Protein AF-0000000084558717 (afdb_homodimer)

Structure (mmCIF, N/CA/C/O backbone):
data_AF-0000000084558717-model_v1
#
loop_
_entity.id
_entity.type
_entity.pdbx_description
1 polymer 'Uncharacterized protein'
#
loop_
_atom_site.group_PDB
_atom_site.id
_atom_site.type_symbol
_atom_site.label_atom_id
_atom_site.label_alt_id
_atom_site.label_comp_id
_atom_site.label_asym_id
_atom_site.label_entity_id
_atom_site.label_seq_id
_atom_site.pdbx_PDB_ins_code
_atom_site.Cartn_x
_atom_site.Cartn_y
_atom_site.Cartn_z
_atom_site.occupancy
_atom_site.B_iso_or_equiv
_atom_site.auth_seq_id
_atom_site.auth_comp_id
_atom_site.auth_asym_id
_atom_site.auth_atom_id
_atom_site.pdbx_PDB_model_num
ATOM 1 N N . MET A 1 1 ? 24.734 11.281 -10.836 1 41.06 1 MET A N 1
ATOM 2 C CA . MET A 1 1 ? 24.172 10.461 -9.758 1 41.06 1 MET A CA 1
ATOM 3 C C . MET A 1 1 ? 23.266 9.367 -10.32 1 41.06 1 MET A C 1
ATOM 5 O O . MET A 1 1 ? 22.359 9.648 -11.109 1 41.06 1 MET A O 1
ATOM 9 N N . SER A 1 2 ? 23.469 8.188 -10.125 1 47.12 2 SER A N 1
ATOM 10 C CA . SER A 1 2 ? 22.797 7.102 -10.812 1 47.12 2 SER A CA 1
ATOM 11 C C . SER A 1 2 ? 21.344 6.98 -10.367 1 47.12 2 SER A C 1
ATOM 13 O O . SER A 1 2 ? 20.969 7.453 -9.289 1 47.12 2 SER A O 1
ATOM 15 N N . ILE A 1 3 ? 20.531 6.535 -11.227 1 54.22 3 ILE A N 1
ATOM 16 C CA . ILE A 1 3 ? 19.109 6.285 -10.945 1 54.22 3 ILE A CA 1
ATOM 17 C C . ILE A 1 3 ? 18.984 5.574 -9.602 1 54.22 3 ILE A C 1
ATOM 19 O O . ILE A 1 3 ? 18.078 5.887 -8.812 1 54.22 3 ILE A O 1
ATOM 23 N N . ASP A 1 4 ? 19.828 4.691 -9.398 1 54.66 4 ASP A N 1
ATOM 24 C CA . ASP A 1 4 ? 19.875 3.963 -8.133 1 54.66 4 ASP A CA 1
ATOM 25 C C . ASP A 1 4 ? 20.172 4.906 -6.965 1 54.66 4 ASP A C 1
ATOM 27 O O . ASP A 1 4 ? 19.594 4.762 -5.883 1 54.66 4 ASP A O 1
ATOM 31 N N . ASP A 1 5 ? 20.938 5.848 -7.32 1 58.19 5 ASP A N 1
ATOM 32 C CA . ASP A 1 5 ? 21.297 6.82 -6.293 1 58.19 5 ASP A CA 1
ATOM 33 C C . ASP A 1 5 ? 20.109 7.695 -5.918 1 58.19 5 ASP A C 1
ATOM 35 O O . ASP A 1 5 ? 19.906 8.023 -4.746 1 58.19 5 ASP A O 1
ATOM 39 N N . THR A 1 6 ? 19.406 7.941 -6.961 1 60.5 6 THR A N 1
ATOM 40 C CA . THR A 1 6 ? 18.25 8.812 -6.762 1 60.5 6 THR A CA 1
ATOM 41 C C . THR A 1 6 ? 17.172 8.094 -5.961 1 60.5 6 THR A C 1
ATOM 43 O O . THR A 1 6 ? 16.578 8.672 -5.055 1 60.5 6 THR A O 1
ATOM 46 N N . ILE A 1 7 ? 17.062 6.84 -6.211 1 60.56 7 ILE A N 1
ATOM 47 C CA . ILE A 1 7 ? 16.078 6.035 -5.492 1 60.56 7 ILE A CA 1
ATOM 48 C C . ILE A 1 7 ? 16.531 5.848 -4.043 1 60.56 7 ILE A C 1
ATOM 50 O O . ILE A 1 7 ? 15.727 5.992 -3.115 1 60.56 7 ILE A O 1
ATOM 54 N N . GLU A 1 8 ? 17.719 5.562 -3.963 1 62.72 8 GLU A N 1
ATOM 55 C CA . GLU A 1 8 ? 18.266 5.379 -2.621 1 62.72 8 GLU A CA 1
ATOM 56 C C . GLU A 1 8 ? 18.156 6.656 -1.8 1 62.72 8 GLU A C 1
ATOM 58 O O . GLU A 1 8 ? 17.828 6.613 -0.613 1 62.72 8 GLU A O 1
ATOM 63 N N . SER A 1 9 ? 18.484 7.719 -2.508 1 69.38 9 SER A N 1
ATOM 64 C CA . SER A 1 9 ? 18.391 9.008 -1.837 1 69.38 9 SER A CA 1
ATOM 65 C C . SER A 1 9 ? 16.953 9.312 -1.419 1 69.38 9 SER A C 1
ATOM 67 O O . SER A 1 9 ? 16.703 9.82 -0.319 1 69.38 9 SER A O 1
ATOM 69 N N . GLN A 1 10 ? 16.109 8.977 -2.246 1 70.94 10 GLN A N 1
ATOM 70 C CA . GLN A 1 10 ? 14.695 9.211 -1.955 1 70.94 10 GLN A CA 1
ATOM 71 C C . GLN A 1 10 ? 14.211 8.328 -0.807 1 70.94 10 GLN A C 1
ATOM 73 O O . GLN A 1 10 ? 13.445 8.781 0.048 1 70.94 10 GLN A O 1
ATOM 78 N N . MET A 1 11 ? 14.742 7.16 -0.824 1 70.12 11 MET A N 1
ATOM 79 C CA . MET A 1 11 ? 14.375 6.238 0.246 1 70.12 11 MET A CA 1
ATOM 80 C C . MET A 1 11 ? 14.906 6.723 1.589 1 70.12 11 MET A C 1
ATOM 82 O O . MET A 1 11 ? 14.219 6.637 2.605 1 70.12 11 MET A O 1
ATOM 86 N N . LYS A 1 12 ? 16.062 7.168 1.575 1 74.38 12 LYS A N 1
ATOM 87 C CA . LYS A 1 12 ? 16.672 7.68 2.803 1 74.38 12 LYS A CA 1
ATOM 88 C C . LYS A 1 12 ? 15.922 8.914 3.303 1 74.38 12 LYS A C 1
ATOM 90 O O . LYS A 1 12 ? 15.695 9.07 4.504 1 74.38 12 LYS A O 1
ATOM 95 N N . LYS A 1 13 ? 15.602 9.703 2.334 1 78.62 13 LYS A N 1
ATOM 96 C CA . LYS A 1 13 ? 14.844 10.898 2.689 1 78.62 13 LYS A CA 1
ATOM 97 C C . LYS A 1 13 ? 13.492 10.531 3.297 1 78.62 13 LYS A C 1
ATOM 99 O O . LYS A 1 13 ? 13.094 11.078 4.328 1 78.62 13 LYS A O 1
ATOM 104 N N . ASN A 1 14 ? 12.906 9.602 2.699 1 78.44 14 ASN A N 1
ATOM 105 C CA . ASN A 1 14 ? 11.602 9.18 3.188 1 78.44 14 ASN A CA 1
ATOM 106 C C . ASN A 1 14 ? 11.703 8.555 4.578 1 78.44 14 ASN A C 1
ATOM 108 O O . ASN A 1 14 ? 10.859 8.82 5.441 1 78.44 14 ASN A O 1
ATOM 112 N N . GLN A 1 15 ? 12.68 7.801 4.688 1 77.69 15 GLN A N 1
ATOM 113 C CA . GLN A 1 15 ? 12.883 7.18 5.992 1 77.69 15 GLN A CA 1
ATOM 114 C C . GLN A 1 15 ? 13.086 8.234 7.078 1 77.69 15 GLN A C 1
ATOM 116 O O . GLN A 1 15 ? 12.555 8.109 8.18 1 77.69 15 GLN A O 1
ATOM 121 N N . SER A 1 1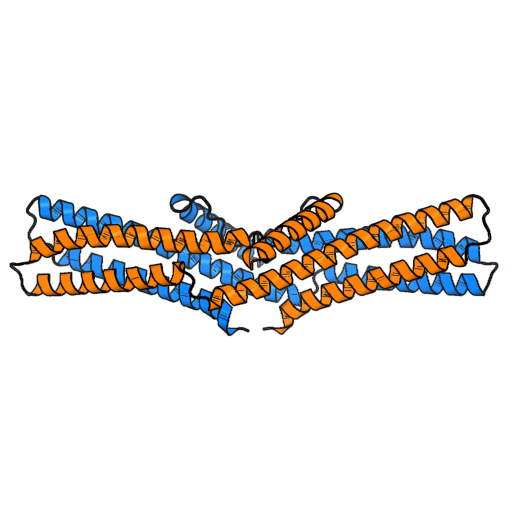6 ? 13.797 9.164 6.715 1 87 16 SER A N 1
ATOM 122 C CA . SER A 1 16 ? 14.047 10.242 7.66 1 87 16 SER A CA 1
ATOM 123 C C . SER A 1 16 ? 12.758 10.984 8 1 87 16 SER A C 1
ATOM 125 O O . SER A 1 16 ? 12.523 11.352 9.156 1 87 16 SER A O 1
ATOM 127 N N . LEU A 1 17 ? 11.977 11.156 7.004 1 90.31 17 LEU A N 1
ATOM 128 C CA . LEU A 1 17 ? 10.703 11.836 7.227 1 90.31 17 LEU A CA 1
ATOM 129 C C . LEU A 1 17 ? 9.773 10.992 8.094 1 90.31 17 LEU A C 1
ATOM 131 O O . LEU A 1 17 ? 9.117 11.516 8.992 1 90.31 17 LEU A O 1
ATOM 135 N N . VAL A 1 18 ? 9.797 9.742 7.82 1 86.69 18 VAL A N 1
ATOM 136 C CA . VAL A 1 18 ? 8.945 8.828 8.578 1 86.69 18 VAL A CA 1
ATOM 137 C C . VAL A 1 18 ? 9.375 8.82 10.047 1 86.69 18 VAL A C 1
ATOM 139 O O . VAL A 1 18 ? 8.523 8.859 10.945 1 86.69 18 VAL A O 1
ATOM 142 N N . GLU A 1 19 ? 10.602 8.82 10.258 1 88.19 19 GLU A N 1
ATOM 143 C CA . GLU A 1 19 ? 11.117 8.859 11.617 1 88.19 19 GLU A CA 1
ATOM 144 C C . GLU A 1 19 ? 10.734 10.148 12.328 1 88.19 19 GLU A C 1
ATOM 146 O O . GLU A 1 19 ? 10.328 10.133 13.492 1 88.19 19 GLU A O 1
ATOM 151 N N . ARG A 1 20 ? 10.828 11.141 11.641 1 90.5 20 ARG A N 1
ATOM 152 C CA . ARG A 1 20 ? 10.477 12.453 12.18 1 90.5 20 ARG A CA 1
ATOM 153 C C . ARG A 1 20 ? 9.008 12.508 12.562 1 90.5 20 ARG A C 1
ATOM 155 O O . ARG A 1 20 ? 8.664 12.969 13.656 1 90.5 20 ARG A O 1
ATOM 162 N N . ILE A 1 21 ? 8.18 12 11.711 1 92.69 21 ILE A N 1
ATOM 163 C CA . ILE A 1 21 ? 6.742 11.984 11.977 1 92.69 21 ILE A CA 1
ATOM 164 C C . ILE A 1 21 ? 6.441 11.062 13.156 1 92.69 21 ILE A C 1
ATOM 166 O O . ILE A 1 21 ? 5.566 11.344 13.969 1 92.69 21 ILE A O 1
ATOM 170 N N . GLY A 1 22 ? 7.234 10.039 13.227 1 89.5 22 GLY A N 1
ATOM 171 C CA . GLY A 1 22 ? 7.07 9.047 14.281 1 89.5 22 GLY A CA 1
ATOM 172 C C . GLY A 1 22 ? 7.242 9.625 15.672 1 89.5 22 GLY A C 1
ATOM 173 O O . GLY A 1 22 ? 6.727 9.07 16.641 1 89.5 22 GLY A O 1
ATOM 174 N N . HIS A 1 23 ? 7.914 10.719 15.781 1 89.62 23 HIS A N 1
ATOM 175 C CA . HIS A 1 23 ? 8.062 11.398 17.062 1 89.62 23 HIS A CA 1
ATOM 176 C C . HIS A 1 23 ? 6.734 11.953 17.547 1 89.62 23 HIS A C 1
ATOM 178 O O . HIS A 1 23 ? 6.488 12.031 18.766 1 89.62 23 HIS A O 1
ATOM 184 N N . TYR A 1 24 ? 5.855 12.32 16.641 1 90.12 24 TYR A N 1
ATOM 185 C CA . TYR A 1 24 ? 4.555 12.883 16.969 1 90.12 24 TYR A CA 1
ATOM 186 C C . TYR A 1 24 ? 3.475 11.812 16.969 1 90.12 24 TYR A C 1
ATOM 188 O O . TYR A 1 24 ? 2.51 11.891 17.734 1 90.12 24 TYR A O 1
ATOM 196 N N . ILE A 1 25 ? 3.686 10.891 16.047 1 91.06 25 ILE A N 1
ATOM 197 C CA . ILE A 1 25 ? 2.719 9.82 15.82 1 91.06 25 ILE A CA 1
ATOM 198 C C . ILE A 1 25 ? 3.432 8.469 15.844 1 91.06 25 ILE A C 1
ATOM 200 O O . ILE A 1 25 ? 3.896 7.992 14.805 1 91.06 25 ILE A O 1
ATOM 204 N N . PRO A 1 26 ? 3.455 7.766 16.812 1 87.75 26 PRO A N 1
ATOM 205 C CA . PRO A 1 26 ? 4.25 6.543 16.969 1 87.75 26 PRO A CA 1
ATOM 206 C C . PRO A 1 26 ? 3.836 5.449 15.992 1 87.75 26 PRO A C 1
ATOM 208 O O . PRO A 1 26 ? 4.672 4.641 15.578 1 87.75 26 PRO A O 1
ATOM 211 N N . ILE A 1 27 ? 2.646 5.359 15.641 1 77.5 27 ILE A N 1
ATOM 212 C CA . ILE A 1 27 ? 2.152 4.27 14.805 1 77.5 27 ILE A CA 1
ATOM 213 C C . ILE A 1 27 ? 2.48 4.555 13.344 1 77.5 27 ILE A C 1
ATOM 215 O O . ILE A 1 27 ? 2.227 3.721 12.469 1 77.5 27 ILE A O 1
ATOM 219 N N . TYR A 1 28 ? 3.07 5.758 13.039 1 85.38 28 TYR A N 1
ATOM 220 C CA . TYR A 1 28 ? 3.26 6.195 11.656 1 85.38 28 TYR A CA 1
ATOM 221 C C . TYR A 1 28 ? 4.387 5.418 10.992 1 85.38 28 TYR A C 1
ATOM 223 O O . TYR A 1 28 ? 5.52 5.406 11.484 1 85.38 28 TYR A O 1
ATOM 231 N N . ARG A 1 29 ? 4.031 4.844 9.828 1 78.31 29 ARG A N 1
ATOM 232 C CA . ARG A 1 29 ? 5.02 4.027 9.133 1 78.31 29 ARG A CA 1
ATOM 233 C C . ARG A 1 29 ? 5.156 4.449 7.676 1 78.31 29 ARG A C 1
ATOM 235 O O . ARG A 1 29 ? 5.852 3.793 6.895 1 78.31 29 ARG A O 1
ATOM 242 N N . GLY A 1 30 ? 4.531 5.488 7.281 1 77.06 30 GLY A N 1
ATOM 243 C CA . GLY A 1 30 ? 4.668 6.016 5.934 1 77.06 30 GLY A CA 1
ATOM 244 C C . GLY A 1 30 ? 3.799 5.293 4.922 1 77.06 30 GLY A C 1
ATOM 245 O O . GLY A 1 30 ? 4.195 5.121 3.766 1 77.06 30 GLY A O 1
ATOM 246 N N . TYR A 1 31 ? 2.729 4.949 5.23 1 67.81 31 TYR A N 1
ATOM 247 C CA . TYR A 1 31 ? 1.68 4.367 4.398 1 67.81 31 TYR A CA 1
ATOM 248 C C . TYR A 1 31 ? 2.178 3.107 3.697 1 67.81 31 TYR A C 1
ATOM 250 O O . TYR A 1 31 ? 1.48 2.547 2.848 1 67.81 31 TYR A O 1
ATOM 258 N N . LYS A 1 32 ? 3.4 3.045 3.289 1 59.03 32 LYS A N 1
ATOM 259 C CA . LYS A 1 32 ? 3.869 2.035 2.346 1 59.03 32 LYS A CA 1
ATOM 260 C C . LYS A 1 32 ? 4.852 1.075 3.01 1 59.03 32 LYS A C 1
ATOM 262 O O . LYS A 1 32 ? 5.59 1.465 3.916 1 59.03 32 LYS A O 1
ATOM 267 N N . ASP A 1 33 ? 4.688 -0.118 3.191 1 53.97 33 ASP A N 1
ATOM 268 C CA . ASP A 1 33 ? 5.926 -0.877 3.039 1 53.97 33 ASP A CA 1
ATOM 269 C C . ASP A 1 33 ? 6.215 -1.167 1.566 1 53.97 33 ASP A C 1
ATOM 271 O O . ASP A 1 33 ? 5.824 -2.215 1.047 1 53.97 33 ASP A O 1
ATOM 275 N N . LYS A 1 34 ? 6.242 -0.044 0.528 1 51.84 34 LYS A N 1
ATOM 276 C CA . LYS A 1 34 ? 6.445 -0.103 -0.917 1 51.84 34 LYS A CA 1
ATOM 277 C C . LYS A 1 34 ? 7.434 -1.205 -1.287 1 51.84 34 LYS A C 1
ATOM 279 O O . LYS A 1 34 ? 7.191 -1.978 -2.217 1 51.84 34 LYS A O 1
ATOM 284 N N . ASN A 1 35 ? 8.562 -1.204 -0.725 1 56.91 35 ASN A N 1
ATOM 285 C CA . ASN A 1 35 ? 9.609 -2.18 -0.997 1 56.91 35 ASN A CA 1
ATOM 286 C C . ASN A 1 35 ? 9.148 -3.604 -0.703 1 56.91 35 ASN A C 1
ATOM 288 O O . ASN A 1 35 ? 9.453 -4.531 -1.454 1 56.91 35 ASN A O 1
ATOM 292 N N . LEU A 1 36 ? 8.148 -3.582 -0.013 1 63.19 36 LEU A N 1
ATOM 293 C CA . LEU A 1 36 ? 7.691 -4.898 0.423 1 63.19 36 LEU A CA 1
ATOM 294 C C . LEU A 1 36 ? 6.777 -5.527 -0.621 1 63.19 36 LEU A C 1
ATOM 296 O O . LEU A 1 36 ? 6.879 -6.727 -0.899 1 63.19 36 LEU A O 1
ATOM 300 N N . ARG A 1 37 ? 6.094 -4.684 -1.445 1 70.62 37 ARG A N 1
ATOM 301 C CA . ARG A 1 37 ? 5.16 -5.227 -2.426 1 70.62 37 ARG A CA 1
ATOM 302 C C . ARG A 1 37 ? 5.902 -5.824 -3.619 1 70.62 37 ARG A C 1
ATOM 304 O O . ARG A 1 37 ? 5.543 -6.895 -4.109 1 70.62 37 ARG A O 1
ATOM 311 N N . ARG A 1 38 ? 6.891 -5.094 -4.109 1 71 38 ARG A N 1
ATOM 312 C CA . ARG A 1 38 ? 7.676 -5.594 -5.234 1 71 38 ARG A CA 1
ATOM 313 C C . ARG A 1 38 ? 8.414 -6.875 -4.859 1 71 38 ARG A C 1
ATOM 315 O O . ARG A 1 38 ? 8.492 -7.809 -5.664 1 71 38 ARG A O 1
ATOM 322 N N . GLU A 1 39 ? 8.891 -6.836 -3.75 1 75.88 39 GLU A N 1
ATOM 323 C CA . GLU A 1 39 ? 9.625 -8.008 -3.281 1 75.88 39 GLU A CA 1
ATOM 324 C C . GLU A 1 39 ? 8.695 -9.211 -3.129 1 75.88 39 GLU A C 1
ATOM 326 O O . GLU A 1 39 ? 9.07 -10.336 -3.455 1 75.88 39 GLU A O 1
ATOM 331 N N . GLU A 1 40 ? 7.465 -8.922 -2.66 1 80.19 40 GLU A N 1
ATOM 332 C CA . GLU A 1 40 ? 6.488 -10 -2.512 1 80.19 40 GLU A CA 1
ATOM 333 C C . GLU A 1 40 ? 6.066 -10.555 -3.871 1 80.19 40 GLU A C 1
ATOM 335 O O . GLU A 1 40 ? 5.98 -11.766 -4.051 1 80.19 40 GLU A O 1
ATOM 340 N N . ASP A 1 41 ? 5.816 -9.656 -4.828 1 83.38 41 ASP A N 1
ATOM 341 C CA . ASP A 1 41 ? 5.496 -10.086 -6.184 1 83.38 41 ASP A CA 1
ATOM 342 C C . ASP A 1 41 ? 6.613 -10.961 -6.758 1 83.38 41 ASP A C 1
ATOM 344 O O . ASP A 1 41 ? 6.355 -12.047 -7.27 1 83.38 41 ASP A O 1
ATOM 348 N N . ARG A 1 42 ? 7.801 -10.477 -6.68 1 83.06 42 ARG A N 1
ATOM 349 C CA . ARG A 1 42 ? 8.953 -11.219 -7.172 1 83.06 42 ARG A CA 1
ATOM 350 C C . ARG A 1 42 ? 9.055 -12.586 -6.496 1 83.06 42 ARG A C 1
ATOM 352 O O . ARG A 1 42 ? 9.344 -13.586 -7.152 1 83.06 42 ARG A O 1
ATOM 359 N N . ALA A 1 43 ? 8.836 -12.578 -5.172 1 87.19 43 ALA A N 1
ATOM 360 C CA . ALA A 1 43 ? 8.945 -13.82 -4.418 1 87.19 43 ALA A CA 1
ATOM 361 C C . ALA A 1 43 ? 7.906 -14.836 -4.883 1 87.19 43 ALA A C 1
ATOM 363 O O . ALA A 1 43 ? 8.203 -16.031 -5.004 1 87.19 43 ALA A O 1
ATOM 364 N N . VAL A 1 44 ? 6.68 -14.367 -5.145 1 90.06 44 VAL A N 1
ATOM 365 C CA . VAL A 1 44 ? 5.617 -15.242 -5.625 1 90.06 44 VAL A CA 1
ATOM 366 C C . VAL A 1 44 ? 6.004 -15.836 -6.977 1 90.06 44 VAL A C 1
ATOM 368 O O . VAL A 1 44 ? 5.949 -17.047 -7.168 1 90.06 44 VAL A O 1
ATOM 371 N N . ARG A 1 45 ? 6.422 -15.008 -7.852 1 89.12 45 ARG A N 1
ATOM 372 C CA . ARG A 1 45 ? 6.789 -15.453 -9.195 1 89.12 45 ARG A CA 1
ATOM 373 C C . ARG A 1 45 ? 7.98 -16.406 -9.148 1 89.12 45 ARG A C 1
ATOM 375 O O . ARG A 1 45 ? 8.016 -17.391 -9.875 1 89.12 45 ARG A O 1
ATOM 382 N N . THR A 1 46 ? 8.898 -16.047 -8.32 1 89.5 46 THR A N 1
ATOM 383 C CA . THR A 1 46 ? 10.086 -16.891 -8.172 1 89.5 46 THR A CA 1
ATOM 384 C C . THR A 1 46 ? 9.711 -18.266 -7.656 1 89.5 46 THR A C 1
ATOM 386 O O . THR A 1 46 ? 10.219 -19.281 -8.148 1 89.5 46 THR A O 1
ATOM 389 N N . GLU A 1 47 ? 8.852 -18.297 -6.684 1 92.44 47 GLU A N 1
ATOM 390 C CA . GLU A 1 47 ? 8.422 -19.578 -6.133 1 92.44 47 GLU A CA 1
ATOM 391 C C . GLU A 1 47 ? 7.699 -20.406 -7.188 1 92.44 47 GLU A C 1
ATOM 393 O O . GLU A 1 47 ? 7.945 -21.609 -7.309 1 92.44 47 GLU A O 1
ATOM 398 N N . VAL A 1 48 ? 6.828 -19.828 -7.988 1 93.81 48 VAL A N 1
ATOM 399 C CA . VAL A 1 48 ? 6.113 -20.531 -9.047 1 93.81 48 VAL A CA 1
ATOM 400 C C . VAL A 1 48 ? 7.109 -21.047 -10.086 1 93.81 48 VAL A C 1
ATOM 402 O O . VAL A 1 48 ? 7.035 -22.203 -10.5 1 93.81 48 VAL A O 1
ATOM 405 N N . ALA A 1 49 ? 8.031 -20.219 -10.484 1 91.69 49 ALA A N 1
ATOM 406 C CA . ALA A 1 49 ? 9.055 -20.609 -11.445 1 91.69 49 ALA A CA 1
ATOM 407 C C . ALA A 1 49 ? 9.875 -21.781 -10.922 1 91.69 49 ALA A C 1
ATOM 409 O O . ALA A 1 49 ? 10.195 -22.719 -11.672 1 91.69 49 ALA A O 1
ATOM 410 N N . ARG A 1 50 ? 10.242 -21.719 -9.672 1 93.69 50 ARG A N 1
ATOM 411 C CA . ARG A 1 50 ? 11.008 -22.781 -9.047 1 93.69 50 ARG A CA 1
ATOM 412 C C . ARG A 1 50 ? 10.266 -24.109 -9.133 1 93.69 50 ARG A C 1
ATOM 414 O O . ARG A 1 50 ? 10.859 -25.141 -9.5 1 93.69 50 ARG A O 1
ATOM 421 N N . VAL A 1 51 ? 9.016 -24.109 -8.812 1 94.31 51 VAL A N 1
ATOM 422 C CA . VAL A 1 51 ? 8.211 -25.328 -8.859 1 94.31 51 VAL A CA 1
ATOM 423 C C . VAL A 1 51 ? 8.117 -25.828 -10.297 1 94.31 51 VAL A C 1
ATOM 425 O O . VAL A 1 51 ? 8.273 -27.031 -10.555 1 94.31 51 VAL A O 1
ATOM 428 N N . LEU A 1 52 ? 7.883 -24.922 -11.242 1 95 52 LEU A N 1
ATOM 429 C CA . LEU A 1 52 ? 7.754 -25.297 -12.648 1 95 52 LEU A CA 1
ATOM 430 C C . LEU A 1 52 ? 9.055 -25.922 -13.164 1 95 52 LEU A C 1
ATOM 432 O O . LEU A 1 52 ? 9.023 -26.844 -13.969 1 95 52 LEU A O 1
ATOM 436 N N . GLU A 1 53 ? 10.133 -25.375 -12.68 1 94.62 53 GLU A N 1
ATOM 437 C CA . GLU A 1 53 ? 11.422 -25.938 -13.07 1 94.62 53 GLU A CA 1
ATOM 438 C C . GLU A 1 53 ? 11.539 -27.406 -12.633 1 94.62 53 GLU A C 1
ATOM 440 O O . GLU A 1 53 ? 11.992 -28.25 -13.398 1 94.62 53 GLU A O 1
ATOM 445 N N . ARG A 1 54 ? 11.156 -27.672 -11.445 1 94.62 54 ARG A N 1
ATOM 446 C CA . ARG A 1 54 ? 11.188 -29.031 -10.922 1 94.62 54 ARG A CA 1
ATOM 447 C C . ARG A 1 54 ? 10.219 -29.922 -11.688 1 94.62 54 ARG A C 1
ATOM 449 O O . ARG A 1 54 ? 10.555 -31.062 -12.016 1 94.62 54 ARG A O 1
ATOM 456 N N . VAL A 1 55 ? 9.086 -29.422 -11.945 1 95.69 55 VAL A N 1
ATOM 457 C CA . VAL A 1 55 ? 8.062 -30.172 -12.672 1 95.69 55 VAL A CA 1
ATOM 458 C C . VAL A 1 55 ? 8.578 -30.516 -14.07 1 95.69 55 VAL A C 1
ATOM 460 O O . VAL A 1 55 ? 8.359 -31.625 -14.562 1 95.69 55 VAL A O 1
ATOM 463 N N . LYS A 1 56 ? 9.266 -29.578 -14.664 1 95.38 56 LYS A N 1
ATOM 464 C CA . LYS A 1 56 ? 9.836 -29.812 -15.984 1 95.38 56 LYS A CA 1
ATOM 465 C C . LYS A 1 56 ? 10.805 -31 -15.969 1 95.38 56 LYS A C 1
ATOM 467 O O . LYS A 1 56 ? 10.828 -31.797 -16.906 1 95.38 56 LYS A O 1
ATOM 472 N N . LEU A 1 57 ? 11.531 -31.125 -14.938 1 95.12 57 LEU A N 1
ATOM 473 C CA . LEU A 1 57 ? 12.469 -32.219 -14.812 1 95.12 57 LEU A CA 1
ATOM 474 C C . LEU A 1 57 ? 11.734 -33.562 -14.656 1 95.12 57 LEU A C 1
ATOM 476 O O . LEU A 1 57 ? 12.094 -34.531 -15.289 1 95.12 57 LEU A O 1
ATOM 480 N N . ASP A 1 58 ? 10.742 -33.531 -13.883 1 95.75 58 ASP A N 1
ATOM 481 C CA . ASP A 1 58 ? 9.93 -34.719 -13.703 1 95.75 58 ASP A CA 1
ATOM 482 C C . ASP A 1 58 ? 9.25 -35.125 -15.008 1 95.75 58 ASP A C 1
ATOM 484 O O . ASP A 1 58 ? 9.109 -36.312 -15.305 1 95.75 58 ASP A O 1
ATOM 488 N N . LEU A 1 59 ? 8.844 -34.156 -15.766 1 95.75 59 LEU A N 1
ATOM 489 C CA . LEU A 1 59 ? 8.156 -34.406 -17.031 1 95.75 59 LEU A CA 1
ATOM 490 C C . LEU A 1 59 ? 9.086 -35.125 -18.016 1 95.75 59 LEU A C 1
ATOM 492 O O . LEU A 1 59 ? 8.633 -35.906 -18.859 1 95.75 59 LEU A O 1
ATOM 496 N N . VAL A 1 60 ? 10.375 -34.844 -17.906 1 93.75 60 VAL A N 1
ATOM 497 C CA . VAL A 1 60 ? 11.344 -35.531 -18.75 1 93.75 60 VAL A CA 1
ATOM 498 C C . VAL A 1 60 ? 11.312 -37.031 -18.453 1 93.75 60 VAL A C 1
ATOM 500 O O . VAL A 1 60 ? 11.289 -37.844 -19.359 1 93.75 60 VAL A O 1
ATOM 503 N N . THR A 1 61 ? 11.25 -37.375 -17.172 1 92.5 61 THR A N 1
ATOM 504 C CA . THR A 1 61 ? 11.156 -38.75 -16.75 1 92.5 61 THR A CA 1
ATOM 505 C C . THR A 1 61 ? 9.852 -39.375 -17.219 1 92.5 61 THR A C 1
ATOM 507 O O . THR A 1 61 ? 9.844 -40.5 -17.734 1 92.5 61 THR A O 1
ATOM 510 N N . ILE A 1 62 ? 8.812 -38.688 -17.125 1 94.62 62 ILE A N 1
ATOM 511 C CA . ILE A 1 62 ? 7.5 -39.156 -17.531 1 94.62 62 ILE A CA 1
ATOM 512 C C . ILE A 1 62 ? 7.48 -39.406 -19.031 1 94.62 62 ILE A C 1
ATOM 514 O O . ILE A 1 62 ? 6.98 -40.438 -19.5 1 94.62 62 ILE A O 1
ATOM 518 N N . GLN A 1 63 ? 8.047 -38.5 -19.75 1 93.94 63 GLN A N 1
ATOM 519 C CA . GLN A 1 63 ? 8.078 -38.625 -21.203 1 93.94 63 GLN A CA 1
ATOM 520 C C . GLN A 1 63 ? 8.82 -39.875 -21.656 1 93.94 63 GLN A C 1
ATOM 522 O O . GLN A 1 63 ? 8.406 -40.531 -22.609 1 93.94 63 GLN A O 1
ATOM 527 N N . ARG A 1 64 ? 9.875 -40.25 -20.984 1 92.5 64 ARG A N 1
ATOM 528 C CA . ARG A 1 64 ? 10.656 -41.438 -21.312 1 92.5 64 ARG A CA 1
ATOM 529 C C . ARG A 1 64 ? 9.828 -42.719 -21.172 1 92.5 64 ARG A C 1
ATOM 531 O O . ARG A 1 64 ? 10.008 -43.656 -21.922 1 92.5 64 ARG A O 1
ATOM 538 N N . ALA A 1 65 ? 8.898 -42.625 -20.234 1 91.12 65 ALA A N 1
ATOM 539 C CA . ALA A 1 65 ? 8.086 -43.781 -19.938 1 91.12 65 ALA A CA 1
ATOM 540 C C . ALA A 1 65 ? 6.953 -43.938 -20.953 1 91.12 65 ALA A C 1
ATOM 542 O O . ALA A 1 65 ? 6.293 -44.969 -21 1 91.12 65 ALA A O 1
ATOM 543 N N . THR A 1 66 ? 6.75 -42.938 -21.797 1 92.31 66 THR A N 1
ATOM 544 C CA . THR A 1 66 ? 5.602 -42.969 -22.703 1 92.31 66 THR A CA 1
ATOM 545 C C . THR A 1 66 ? 6.039 -43.281 -24.125 1 92.31 66 THR A C 1
ATOM 547 O O . THR A 1 66 ? 5.219 -43.281 -25.047 1 92.31 66 THR A O 1
ATOM 550 N N . VAL A 1 67 ? 7.27 -43.594 -24.406 1 89.19 67 VAL A N 1
ATOM 551 C CA . VAL A 1 67 ? 7.863 -43.656 -25.734 1 89.19 67 VAL A CA 1
ATOM 552 C C . VAL A 1 67 ? 7.199 -44.781 -26.531 1 89.19 67 VAL A C 1
ATOM 554 O O . VAL A 1 67 ? 7.195 -44.75 -27.766 1 89.19 67 VAL A O 1
ATOM 557 N N . ASN A 1 68 ? 6.551 -45.75 -25.906 1 88.62 68 ASN A N 1
ATOM 558 C CA . ASN A 1 68 ? 5.961 -46.875 -26.609 1 88.62 68 ASN A CA 1
ATOM 559 C C . ASN A 1 68 ? 4.461 -46.688 -26.844 1 88.62 68 ASN A C 1
ATOM 561 O O . ASN A 1 68 ? 3.779 -47.594 -27.344 1 88.62 68 ASN A O 1
ATOM 565 N N . ASP A 1 69 ? 3.938 -45.719 -26.375 1 92 69 ASP A N 1
ATOM 566 C CA . ASP A 1 69 ? 2.533 -45.344 -26.547 1 92 69 ASP A CA 1
ATOM 567 C C . ASP A 1 69 ? 2.393 -43.969 -27.203 1 92 69 ASP A C 1
ATOM 569 O O . ASP A 1 69 ? 2.586 -42.938 -26.547 1 92 69 ASP A O 1
ATOM 573 N N . LEU A 1 70 ? 2.025 -43.938 -28.469 1 91.38 70 LEU A N 1
ATOM 574 C CA . LEU A 1 70 ? 2.008 -42.719 -29.281 1 91.38 70 LEU A CA 1
ATOM 575 C C . LEU A 1 70 ? 1.065 -41.688 -28.688 1 91.38 70 LEU A C 1
ATOM 577 O O . LEU A 1 70 ? 1.374 -40.5 -28.672 1 91.38 70 LEU A O 1
ATOM 581 N N . ASP A 1 71 ? -0.087 -42.156 -28.172 1 91.31 71 ASP A N 1
ATOM 582 C CA . ASP A 1 71 ? -1.055 -41.25 -27.578 1 91.31 71 ASP A CA 1
ATOM 583 C C . ASP A 1 71 ? -0.492 -40.594 -26.312 1 91.31 71 ASP A C 1
ATOM 585 O O . ASP A 1 71 ? -0.594 -39.375 -26.141 1 91.31 71 ASP A O 1
ATOM 589 N N . LEU A 1 72 ? 0.163 -41.375 -25.5 1 92.81 72 LEU A N 1
ATOM 590 C CA . LEU A 1 72 ? 0.751 -40.844 -24.266 1 92.81 72 LEU A CA 1
ATOM 591 C C . LEU A 1 72 ? 1.932 -39.938 -24.562 1 92.81 72 LEU A C 1
ATOM 593 O O . LEU A 1 72 ? 2.156 -38.938 -23.844 1 92.81 72 LEU A O 1
ATOM 597 N N . MET A 1 73 ? 2.646 -40.25 -25.562 1 93.56 73 MET A N 1
ATOM 598 C CA . MET A 1 73 ? 3.773 -39.406 -25.953 1 93.56 73 MET A CA 1
ATOM 599 C C . MET A 1 73 ? 3.299 -38.031 -26.391 1 93.56 73 MET A C 1
ATOM 601 O O . MET A 1 73 ? 3.902 -37.031 -26.016 1 93.56 73 MET A O 1
ATOM 605 N N . ARG A 1 74 ? 2.215 -38.062 -27.094 1 93.69 74 ARG A N 1
ATOM 606 C CA . ARG A 1 74 ? 1.668 -36.781 -27.547 1 93.69 74 ARG A CA 1
ATOM 607 C C . ARG A 1 74 ? 1.173 -35.938 -26.375 1 93.69 74 ARG A C 1
ATOM 609 O O . ARG A 1 74 ? 1.409 -34.75 -26.312 1 93.69 74 ARG A O 1
ATOM 616 N N . ASP A 1 75 ? 0.5 -36.625 -25.484 1 93.38 75 ASP A N 1
ATOM 617 C CA . ASP A 1 75 ? -0.023 -35.938 -24.312 1 93.38 75 ASP A CA 1
ATOM 618 C C . ASP A 1 75 ? 1.107 -35.344 -23.469 1 93.38 75 ASP A C 1
ATOM 620 O O . ASP A 1 75 ? 1.031 -34.188 -23.047 1 93.38 75 ASP A O 1
ATOM 624 N N . THR A 1 76 ? 2.131 -36.094 -23.25 1 95.19 76 THR A N 1
ATOM 625 C CA . THR A 1 76 ? 3.24 -35.656 -22.422 1 95.19 76 THR A CA 1
ATOM 626 C C . THR A 1 76 ? 3.975 -34.5 -23.094 1 95.19 76 THR A C 1
ATOM 628 O O . THR A 1 76 ? 4.414 -33.562 -22.422 1 95.19 76 THR A O 1
ATOM 631 N N . GLU A 1 77 ? 4.059 -34.594 -24.375 1 94.19 77 GLU A N 1
ATOM 632 C CA . GLU A 1 77 ? 4.695 -33.5 -25.125 1 94.19 77 GLU A CA 1
ATOM 633 C C . GLU A 1 77 ? 3.904 -32.219 -24.969 1 94.19 77 GLU A C 1
ATOM 635 O O . GLU A 1 77 ? 4.488 -31.141 -24.844 1 94.19 77 GLU A O 1
ATOM 640 N N . ARG A 1 78 ? 2.633 -32.312 -25.031 1 94.31 78 ARG A N 1
ATOM 641 C CA . ARG A 1 78 ? 1.763 -31.172 -24.875 1 94.31 78 ARG A CA 1
ATOM 642 C C . ARG A 1 78 ? 1.919 -30.547 -23.5 1 94.31 78 ARG A C 1
ATOM 644 O O . ARG A 1 78 ? 2.014 -29.328 -23.359 1 94.31 78 ARG A O 1
ATOM 651 N N . ILE A 1 79 ? 1.989 -31.391 -22.5 1 95.19 79 ILE A N 1
ATOM 652 C CA . ILE A 1 79 ? 2.133 -30.922 -21.125 1 95.19 79 ILE A CA 1
ATOM 653 C C . ILE A 1 79 ? 3.49 -30.25 -20.938 1 95.19 79 ILE A C 1
ATOM 655 O O . ILE A 1 79 ? 3.588 -29.188 -20.312 1 95.19 79 ILE A O 1
ATOM 659 N N . ARG A 1 80 ? 4.504 -30.875 -21.531 1 95.56 80 ARG A N 1
ATOM 660 C CA . ARG A 1 80 ? 5.844 -30.297 -21.453 1 95.56 80 ARG A CA 1
ATOM 661 C C . ARG A 1 80 ? 5.898 -28.922 -22.109 1 95.56 80 ARG A C 1
ATOM 663 O O . ARG A 1 80 ? 6.504 -28 -21.578 1 95.56 80 ARG A O 1
ATOM 670 N N . ALA A 1 81 ? 5.301 -28.797 -23.219 1 94.38 81 ALA A N 1
ATOM 671 C CA . ALA A 1 81 ? 5.266 -27.531 -23.938 1 94.38 81 ALA A CA 1
ATOM 672 C C . ALA A 1 81 ? 4.562 -26.453 -23.109 1 94.38 81 ALA A C 1
ATOM 674 O O . ALA A 1 81 ? 5.02 -25.312 -23.047 1 94.38 81 ALA A O 1
ATOM 675 N N . LYS A 1 82 ? 3.469 -26.828 -22.547 1 93.38 82 LYS A N 1
ATOM 676 C CA . LYS A 1 82 ? 2.729 -25.922 -21.688 1 93.38 82 LYS A CA 1
ATOM 677 C C . LYS A 1 82 ? 3.584 -25.469 -20.5 1 93.38 82 LYS A C 1
ATOM 679 O O . LYS A 1 82 ? 3.645 -24.266 -20.203 1 93.38 82 LYS A O 1
ATOM 684 N N . ALA A 1 83 ? 4.223 -26.438 -19.844 1 94.75 83 ALA A N 1
ATOM 685 C CA . ALA A 1 83 ? 5.086 -26.141 -18.703 1 94.75 83 ALA A CA 1
ATOM 686 C C . ALA A 1 83 ? 6.203 -25.172 -19.094 1 94.75 83 ALA A C 1
ATOM 688 O O . ALA A 1 83 ? 6.496 -24.219 -18.375 1 94.75 83 ALA A O 1
ATOM 689 N N . ASP A 1 84 ? 6.801 -25.391 -20.25 1 94.25 84 ASP A N 1
ATOM 690 C CA . ASP A 1 84 ? 7.887 -24.547 -20.734 1 94.25 84 ASP A CA 1
ATOM 691 C C . ASP A 1 84 ? 7.398 -23.125 -20.984 1 94.25 84 ASP A C 1
ATOM 693 O O . ASP A 1 84 ? 8.039 -22.156 -20.562 1 94.25 84 ASP A O 1
ATOM 697 N N . ARG A 1 85 ? 6.328 -23.031 -21.641 1 91.56 85 ARG A N 1
ATOM 698 C CA . ARG A 1 85 ? 5.773 -21.719 -21.969 1 91.56 85 ARG A CA 1
ATOM 699 C C . ARG A 1 85 ? 5.441 -20.938 -20.703 1 91.56 85 ARG A C 1
ATOM 701 O O . ARG A 1 85 ? 5.773 -19.766 -20.578 1 91.56 85 ARG A O 1
ATOM 708 N N . TYR A 1 86 ? 4.805 -21.672 -19.859 1 91.25 86 TYR A N 1
ATOM 709 C CA . TYR A 1 86 ? 4.391 -20.984 -18.641 1 91.25 86 TYR A CA 1
ATOM 710 C C . TYR A 1 86 ? 5.598 -20.609 -17.797 1 91.25 86 TYR A C 1
ATOM 712 O O . TYR A 1 86 ? 5.629 -19.531 -17.188 1 91.25 86 TYR A O 1
ATOM 720 N N . TYR A 1 87 ? 6.543 -21.484 -17.75 1 92.31 87 TYR A N 1
ATOM 721 C CA . TYR A 1 87 ? 7.781 -21.188 -17.047 1 92.31 87 TYR A CA 1
ATOM 722 C C . TYR A 1 87 ? 8.422 -19.906 -17.594 1 92.31 87 TYR A C 1
ATOM 724 O O . TYR A 1 87 ? 8.805 -19.016 -16.828 1 92.31 87 TYR A O 1
ATOM 732 N N . ILE A 1 88 ? 8.469 -19.75 -18.812 1 87.44 88 ILE A N 1
ATOM 733 C CA . ILE A 1 88 ? 9.07 -18.594 -19.453 1 87.44 88 ILE A CA 1
ATOM 734 C C . ILE A 1 88 ? 8.266 -17.328 -19.141 1 87.44 88 ILE A C 1
ATOM 736 O O . ILE A 1 88 ? 8.836 -16.281 -18.812 1 87.44 88 ILE A O 1
ATOM 740 N N . ASP A 1 89 ? 6.941 -17.422 -19.219 1 85.12 89 ASP A N 1
ATOM 741 C CA . ASP A 1 89 ? 6.066 -16.297 -18.969 1 85.12 89 ASP A CA 1
ATOM 742 C C . ASP A 1 89 ? 6.242 -15.773 -17.531 1 85.12 89 ASP A C 1
ATOM 744 O O . ASP A 1 89 ? 6.332 -14.562 -17.312 1 85.12 89 ASP A O 1
ATOM 748 N N . VAL A 1 90 ? 6.262 -16.672 -16.625 1 86.62 90 VAL A N 1
ATOM 749 C CA . VAL A 1 90 ? 6.406 -16.312 -15.227 1 86.62 90 VAL A CA 1
ATOM 750 C C . VAL A 1 90 ? 7.777 -15.68 -14.992 1 86.62 90 VAL A C 1
ATOM 752 O O . VAL A 1 90 ? 7.891 -14.656 -14.32 1 86.62 90 VAL A O 1
ATOM 755 N N . LYS A 1 91 ? 8.797 -16.266 -15.555 1 82.88 91 LYS A N 1
ATOM 756 C CA . LYS A 1 91 ? 10.164 -15.789 -15.367 1 82.88 91 LYS A CA 1
ATOM 757 C C . LYS A 1 91 ? 10.352 -14.406 -15.977 1 82.88 91 LYS A C 1
ATOM 759 O O . LYS A 1 91 ? 11.047 -13.562 -15.406 1 82.88 91 LYS A O 1
ATOM 764 N N . LYS A 1 92 ? 9.766 -14.141 -17.062 1 76.44 92 LYS A N 1
ATOM 765 C CA . LYS A 1 92 ? 9.844 -12.844 -17.734 1 76.44 92 LYS A CA 1
ATOM 766 C C . LYS A 1 92 ? 9.242 -11.742 -16.859 1 76.44 92 LYS A C 1
ATOM 768 O O . LYS A 1 92 ? 9.766 -10.633 -16.797 1 76.44 92 LYS A O 1
ATOM 773 N N . ALA A 1 93 ? 8.133 -12.133 -16.391 1 70.25 93 ALA A N 1
ATOM 774 C CA . ALA A 1 93 ? 7.465 -11.148 -15.547 1 70.25 93 ALA A CA 1
ATOM 775 C C . ALA A 1 93 ? 8.297 -10.836 -14.312 1 70.25 93 ALA A C 1
ATOM 777 O O . ALA A 1 93 ? 8.25 -9.719 -13.789 1 70.25 93 ALA A O 1
ATOM 778 N N . VAL A 1 94 ? 8.938 -11.906 -13.727 1 62.19 94 VAL A N 1
ATOM 779 C CA . VAL A 1 94 ? 9.852 -11.68 -12.609 1 62.19 94 VAL A CA 1
ATOM 780 C C . VAL A 1 94 ? 10.891 -10.641 -13 1 62.19 94 VAL A C 1
ATOM 782 O O . VAL A 1 94 ? 11.242 -9.773 -12.195 1 62.19 94 VAL A O 1
ATOM 785 N N . ASN A 1 95 ? 11.422 -10.773 -14.172 1 57.97 95 ASN A N 1
ATOM 786 C CA . ASN A 1 95 ? 12.516 -9.93 -14.648 1 57.97 95 ASN A CA 1
ATOM 787 C C . ASN A 1 95 ? 12 -8.586 -15.148 1 57.97 95 ASN A C 1
ATOM 789 O O . ASN A 1 95 ? 12.773 -7.785 -15.68 1 57.97 95 ASN A O 1
ATOM 793 N N . GLY A 1 96 ? 11.016 -8.07 -14.742 1 51.5 96 GLY A N 1
ATOM 794 C CA . GLY A 1 96 ? 10.781 -6.641 -14.898 1 51.5 96 GLY A CA 1
ATOM 795 C C . GLY A 1 96 ? 9.695 -6.32 -15.898 1 51.5 96 GLY A C 1
ATOM 796 O O . GLY A 1 96 ? 9.703 -5.246 -16.516 1 51.5 96 GLY A O 1
ATOM 797 N N . TYR A 1 97 ? 8.93 -7.176 -16.297 1 47.59 97 TYR A N 1
ATOM 798 C CA . TYR A 1 97 ? 7.988 -6.465 -17.156 1 47.59 97 TYR A CA 1
ATOM 799 C C . TYR A 1 97 ? 7.344 -5.301 -16.422 1 47.59 97 TYR A C 1
ATOM 801 O O . TYR A 1 97 ? 6.883 -5.461 -15.281 1 47.59 97 TYR A O 1
ATOM 809 N N . SER A 1 98 ? 7.77 -4.016 -16.844 1 48.81 98 SER A N 1
ATOM 810 C CA . SER A 1 98 ? 7.93 -2.607 -16.5 1 48.81 98 SER A CA 1
ATOM 811 C C . SER A 1 98 ? 6.594 -1.98 -16.109 1 48.81 98 SER A C 1
ATOM 813 O O . SER A 1 98 ? 6.562 -0.981 -15.383 1 48.81 98 SER A O 1
ATOM 815 N N . ALA A 1 99 ? 5.586 -2.416 -16.734 1 45.78 99 ALA A N 1
ATOM 816 C CA . ALA A 1 99 ? 4.473 -1.472 -16.656 1 45.78 99 ALA A CA 1
ATOM 817 C C . ALA A 1 99 ? 3.9 -1.407 -15.25 1 45.78 99 ALA A C 1
ATOM 819 O O . ALA A 1 99 ? 3.582 -0.325 -14.75 1 45.78 99 ALA A O 1
ATOM 820 N N . PHE A 1 100 ? 3.697 -2.584 -14.586 1 50.75 100 PHE A N 1
ATOM 821 C CA . PHE A 1 100 ? 3.203 -2.615 -13.219 1 50.75 100 PHE A CA 1
ATOM 822 C C . PHE A 1 100 ? 4.133 -1.84 -12.289 1 50.75 100 PHE A C 1
ATOM 824 O O . PHE A 1 100 ? 3.67 -1.087 -11.43 1 50.75 100 PHE A O 1
ATOM 831 N N . HIS A 1 101 ? 5.273 -2.029 -12.648 1 56.56 101 HIS A N 1
ATOM 832 C CA . HIS A 1 101 ? 6.262 -1.32 -11.844 1 56.56 101 HIS A CA 1
ATOM 833 C C . HIS A 1 101 ? 6.027 0.186 -11.883 1 56.56 101 HIS A C 1
ATOM 835 O O . HIS A 1 101 ? 6.184 0.872 -10.867 1 56.56 101 HIS A O 1
ATOM 841 N N . ALA A 1 102 ? 5.531 0.576 -13.023 1 55.69 102 ALA A N 1
ATOM 842 C CA . ALA A 1 102 ? 5.309 2.012 -13.18 1 55.69 102 ALA A CA 1
ATOM 843 C C . ALA A 1 102 ? 4.164 2.488 -12.289 1 55.69 102 ALA A C 1
ATOM 845 O O . ALA A 1 102 ? 4.27 3.537 -11.648 1 55.69 102 ALA A O 1
ATOM 846 N N . ALA A 1 103 ? 3.023 1.832 -12.375 1 54.41 103 ALA A N 1
ATOM 847 C CA . ALA A 1 103 ? 1.88 2.213 -11.547 1 54.41 103 ALA A CA 1
ATOM 848 C C . ALA A 1 103 ? 2.24 2.188 -10.062 1 54.41 103 ALA A C 1
ATOM 850 O O . ALA A 1 103 ? 1.85 3.08 -9.305 1 54.41 103 ALA A O 1
ATOM 851 N N . ILE A 1 104 ? 2.953 1.214 -9.836 1 59 104 ILE A N 1
ATOM 852 C CA . ILE A 1 104 ? 3.398 1.115 -8.453 1 59 104 ILE A CA 1
ATOM 853 C C . ILE A 1 104 ? 4.309 2.295 -8.117 1 59 104 ILE A C 1
ATOM 855 O O . ILE A 1 104 ? 4.223 2.867 -7.031 1 59 104 ILE A O 1
ATOM 859 N N . LYS A 1 105 ? 5.035 2.623 -9.117 1 61.69 105 LYS A N 1
ATOM 860 C CA . LYS A 1 105 ? 5.941 3.75 -8.906 1 61.69 105 LYS A CA 1
ATOM 861 C C . LYS A 1 105 ? 5.164 5.047 -8.695 1 61.69 105 LYS A C 1
ATOM 863 O O . LYS A 1 105 ? 5.547 5.879 -7.871 1 61.69 105 LYS A O 1
ATOM 868 N N . ILE A 1 106 ? 4.121 5.191 -9.422 1 62.47 106 ILE A N 1
ATOM 869 C CA . ILE A 1 106 ? 3.297 6.387 -9.273 1 62.47 106 ILE A CA 1
ATOM 870 C C . ILE A 1 106 ? 2.664 6.406 -7.887 1 62.47 106 ILE A C 1
ATOM 872 O O . ILE A 1 106 ? 2.674 7.438 -7.207 1 62.47 106 ILE A O 1
ATOM 876 N N . MET A 1 107 ? 2.148 5.32 -7.547 1 61.81 107 MET A N 1
ATOM 877 C CA . MET A 1 107 ? 1.549 5.234 -6.215 1 61.81 107 MET A CA 1
ATOM 878 C C . MET A 1 107 ? 2.59 5.496 -5.133 1 61.81 107 MET A C 1
ATOM 880 O O . MET A 1 107 ? 2.314 6.203 -4.16 1 61.81 107 MET A O 1
ATOM 884 N N . GLU A 1 108 ? 3.705 4.941 -5.441 1 68.38 108 GLU A N 1
ATOM 885 C CA . GLU A 1 108 ? 4.773 5.164 -4.473 1 68.38 108 GLU A CA 1
ATOM 886 C C . GLU A 1 108 ? 5.156 6.637 -4.398 1 68.38 108 GLU A C 1
ATOM 888 O O . GLU A 1 108 ? 5.422 7.16 -3.314 1 68.38 108 GLU A O 1
ATOM 893 N N . SER A 1 109 ? 5.148 7.195 -5.586 1 73.56 109 SER A N 1
ATOM 894 C CA . SER A 1 109 ? 5.48 8.617 -5.621 1 73.56 109 SER A CA 1
ATOM 895 C C . SER A 1 109 ? 4.43 9.445 -4.898 1 73.56 109 SER A C 1
ATOM 897 O O . SER A 1 109 ? 4.762 10.414 -4.207 1 73.56 109 SER A O 1
ATOM 899 N N . GLU A 1 110 ? 3.211 9.062 -5.094 1 73.25 110 GLU A N 1
ATOM 900 C CA . GLU A 1 110 ? 2.131 9.766 -4.414 1 73.25 110 GLU A CA 1
ATOM 901 C C . GLU A 1 110 ? 2.195 9.562 -2.904 1 73.25 110 GLU A C 1
ATOM 903 O O . GLU A 1 110 ? 1.939 10.484 -2.133 1 73.25 110 GLU A O 1
ATOM 908 N N . LEU A 1 111 ? 2.557 8.398 -2.525 1 77.06 111 LEU A N 1
ATOM 909 C CA . LEU A 1 111 ? 2.709 8.125 -1.101 1 77.06 111 LEU A CA 1
ATOM 910 C C . LEU A 1 111 ? 3.873 8.914 -0.515 1 77.06 111 LEU A C 1
ATOM 912 O O . LEU A 1 111 ? 3.775 9.445 0.597 1 77.06 111 LEU A O 1
ATOM 916 N N . ASP A 1 112 ? 4.922 9 -1.32 1 81.62 112 ASP A N 1
ATOM 917 C CA . ASP A 1 112 ? 6.062 9.805 -0.896 1 81.62 112 ASP A CA 1
ATOM 918 C C . ASP A 1 112 ? 5.664 11.266 -0.703 1 81.62 112 ASP A C 1
ATOM 920 O O . ASP A 1 112 ? 6.086 11.906 0.26 1 81.62 112 ASP A O 1
ATOM 924 N N . GLU A 1 113 ? 4.883 11.695 -1.603 1 85.56 113 GLU A N 1
ATOM 925 C CA . GLU A 1 113 ? 4.395 13.07 -1.502 1 85.56 113 GLU A CA 1
ATOM 926 C C . GLU A 1 113 ? 3.533 13.258 -0.258 1 85.56 113 GLU A C 1
ATOM 928 O O . GLU A 1 113 ? 3.637 14.281 0.426 1 85.56 113 GLU A O 1
ATOM 933 N N . LEU A 1 114 ? 2.73 12.305 0.028 1 86.31 114 LEU A N 1
ATOM 934 C CA . LEU A 1 114 ? 1.895 12.367 1.222 1 86.31 114 LEU A CA 1
ATOM 935 C C . LEU A 1 114 ? 2.75 12.438 2.48 1 86.31 114 LEU A C 1
ATOM 937 O O . LEU A 1 114 ? 2.451 13.211 3.396 1 86.31 114 LEU A O 1
ATOM 941 N N . ILE A 1 115 ? 3.799 11.656 2.508 1 87.81 115 ILE A N 1
ATOM 942 C CA . ILE A 1 115 ? 4.703 11.641 3.654 1 87.81 115 ILE A CA 1
ATOM 943 C C . ILE A 1 115 ? 5.336 13.016 3.834 1 87.81 115 ILE A C 1
ATOM 945 O O . ILE A 1 115 ? 5.469 13.5 4.961 1 87.81 115 ILE A O 1
ATOM 949 N N . GLU A 1 116 ? 5.648 13.617 2.74 1 92.31 116 GLU A N 1
ATOM 950 C CA . GLU A 1 116 ? 6.234 14.953 2.791 1 92.31 116 GLU A CA 1
ATOM 951 C C . GLU A 1 116 ? 5.246 15.969 3.369 1 92.31 116 GLU A C 1
ATOM 953 O O . GLU A 1 116 ? 5.613 16.781 4.215 1 92.31 116 GLU A O 1
ATOM 958 N N . TRP A 1 117 ? 4.035 15.898 2.928 1 93 117 TRP A N 1
ATOM 959 C CA . TRP A 1 117 ? 3.008 16.781 3.459 1 93 117 TRP A CA 1
ATOM 960 C C . TRP A 1 117 ? 2.775 16.531 4.945 1 93 117 TRP A C 1
ATOM 962 O O . TRP A 1 117 ? 2.648 17.469 5.73 1 93 117 TRP A O 1
ATOM 972 N N . ASP A 1 118 ? 2.732 15.266 5.277 1 93.06 118 ASP A N 1
ATOM 973 C CA . ASP A 1 118 ? 2.521 14.922 6.68 1 93.06 118 ASP A CA 1
ATOM 974 C C . ASP A 1 118 ? 3.637 15.484 7.559 1 93.06 118 ASP A C 1
ATOM 976 O O . ASP A 1 118 ? 3.375 16 8.648 1 93.06 118 ASP A O 1
ATOM 980 N N . ALA A 1 119 ? 4.844 15.359 7.094 1 94.06 119 ALA A N 1
ATOM 981 C CA . ALA A 1 119 ? 5.977 15.898 7.84 1 94.06 119 ALA A CA 1
ATOM 982 C C . ALA A 1 119 ? 5.852 17.406 8.016 1 94.06 119 ALA A C 1
ATOM 984 O O . ALA A 1 119 ? 6.062 17.938 9.109 1 94.06 119 ALA A O 1
ATOM 985 N N . LYS A 1 120 ? 5.508 18.094 6.918 1 95.56 120 LYS A N 1
ATOM 986 C CA . LYS A 1 120 ? 5.32 19.547 6.98 1 95.56 120 LYS A CA 1
ATOM 987 C C . LYS A 1 120 ? 4.211 19.922 7.961 1 95.56 120 LYS A C 1
ATOM 989 O O . LYS A 1 120 ? 4.352 20.875 8.734 1 95.56 120 LYS A O 1
ATOM 994 N N . LEU A 1 121 ? 3.154 19.141 7.93 1 95.56 121 LEU A N 1
ATOM 995 C CA . LEU A 1 121 ? 2.035 19.375 8.836 1 95.56 121 LEU A CA 1
ATOM 996 C C . LEU A 1 121 ? 2.477 19.266 10.289 1 95.56 121 LEU A C 1
ATOM 998 O O . LEU A 1 121 ? 2.146 20.109 11.117 1 95.56 121 LEU A O 1
ATOM 1002 N N . MET A 1 122 ? 3.229 18.219 10.531 1 95.56 122 MET A N 1
ATOM 1003 C CA . MET A 1 122 ? 3.689 18 11.898 1 95.56 122 MET A CA 1
ATOM 1004 C C . MET A 1 122 ? 4.621 19.125 12.336 1 95.56 122 MET A C 1
ATOM 1006 O O . MET A 1 122 ? 4.492 19.656 13.445 1 95.56 122 MET A O 1
ATOM 1010 N N . ASP A 1 123 ? 5.492 19.516 11.469 1 94.5 123 ASP A N 1
ATOM 1011 C CA . ASP A 1 123 ? 6.441 20.578 11.789 1 94.5 123 ASP A CA 1
ATOM 1012 C C . ASP A 1 123 ? 5.719 21.891 12.055 1 94.5 123 ASP A C 1
ATOM 1014 O O . ASP A 1 123 ? 5.996 22.562 13.047 1 94.5 123 ASP A O 1
ATOM 1018 N N . ASN A 1 124 ? 4.797 22.25 11.195 1 95 124 ASN A N 1
ATOM 1019 C CA . ASN A 1 124 ? 4.102 23.516 11.328 1 95 124 ASN A CA 1
ATOM 1020 C C . ASN A 1 124 ? 3.148 23.516 12.523 1 95 124 ASN A C 1
ATOM 1022 O O . ASN A 1 124 ? 2.955 24.547 13.172 1 95 124 ASN A O 1
ATOM 1026 N N . ALA A 1 125 ? 2.562 22.375 12.766 1 94.81 125 ALA A N 1
ATOM 1027 C CA . ALA A 1 125 ? 1.732 22.25 13.961 1 94.81 125 ALA A CA 1
ATOM 1028 C C . ALA A 1 125 ? 2.557 22.469 15.227 1 94.81 125 ALA A C 1
ATOM 1030 O O . ALA A 1 125 ? 2.137 23.203 16.141 1 94.81 125 ALA A O 1
ATOM 1031 N N . ALA A 1 126 ? 3.713 21.844 15.266 1 93.69 126 ALA A N 1
ATOM 1032 C CA . ALA A 1 126 ? 4.602 22.016 16.406 1 93.69 126 ALA A CA 1
ATOM 1033 C C . ALA A 1 126 ? 5.051 23.453 16.562 1 93.69 126 ALA A C 1
ATOM 1035 O O . ALA A 1 126 ? 5.105 23.984 17.672 1 93.69 126 ALA A O 1
ATOM 1036 N N . LEU A 1 127 ? 5.379 24.062 15.461 1 95.38 127 LEU A N 1
ATOM 1037 C CA . LEU A 1 127 ? 5.789 25.453 15.461 1 95.38 127 LEU A CA 1
ATOM 1038 C C . LEU A 1 127 ? 4.664 26.359 15.961 1 95.38 127 LEU A C 1
ATOM 1040 O O . LEU A 1 127 ? 4.895 27.25 16.766 1 95.38 127 LEU A O 1
ATOM 1044 N N . LEU A 1 128 ? 3.473 26.109 15.477 1 95.94 128 LEU A N 1
ATOM 1045 C CA . LEU A 1 128 ? 2.307 26.875 15.898 1 95.94 128 LEU A CA 1
ATOM 1046 C C . LEU A 1 128 ? 2.107 26.797 17.406 1 95.94 128 LEU A C 1
ATOM 1048 O O . LEU A 1 128 ? 1.863 27.812 18.062 1 95.94 128 LEU A O 1
ATOM 1052 N N . LYS A 1 129 ? 2.229 25.594 17.859 1 94.44 129 LYS A N 1
ATOM 1053 C CA . LYS A 1 129 ? 2.105 25.391 19.297 1 94.44 129 LYS A CA 1
ATOM 1054 C C . LYS A 1 129 ? 3.154 26.188 20.078 1 94.44 129 LYS A C 1
ATOM 1056 O O . LYS A 1 129 ? 2.832 26.859 21.047 1 94.44 129 LYS A O 1
ATOM 1061 N N . LYS A 1 130 ? 4.344 26.109 19.641 1 95.56 130 LYS A N 1
ATOM 1062 C CA . LYS A 1 130 ? 5.441 26.828 20.281 1 95.56 130 LYS A CA 1
ATOM 1063 C C . LYS A 1 130 ? 5.215 28.344 20.234 1 95.56 130 LYS A C 1
ATOM 1065 O O . LYS A 1 130 ? 5.402 29.031 21.234 1 95.56 130 LYS A O 1
ATOM 1070 N N . GLU A 1 131 ? 4.824 28.859 19.094 1 96.06 131 GLU A N 1
ATOM 1071 C CA . GLU A 1 131 ? 4.625 30.281 18.891 1 96.06 131 GLU A CA 1
ATOM 1072 C C . GLU A 1 131 ? 3.494 30.812 19.781 1 96.06 131 GLU A C 1
ATOM 1074 O O . GLU A 1 131 ? 3.617 31.875 20.391 1 96.06 131 GLU A O 1
ATOM 1079 N N . THR A 1 132 ? 2.381 30.094 19.828 1 96.44 132 THR A N 1
ATOM 1080 C CA . THR A 1 132 ? 1.242 30.531 20.609 1 96.44 132 THR A CA 1
ATOM 1081 C C . THR A 1 132 ? 1.581 30.516 22.109 1 96.44 132 THR A C 1
ATOM 1083 O O . THR A 1 132 ? 1.269 31.469 22.828 1 96.44 132 THR A O 1
ATOM 1086 N N . LYS A 1 133 ? 2.291 29.516 22.531 1 95.12 133 LYS A N 1
ATOM 1087 C CA . LYS A 1 133 ? 2.703 29.422 23.938 1 95.12 133 LYS A CA 1
ATOM 1088 C C . LYS A 1 133 ? 3.646 30.578 24.297 1 95.12 133 LYS A C 1
ATOM 1090 O O . LYS A 1 133 ? 3.508 31.188 25.359 1 95.12 133 LYS A O 1
ATOM 1095 N N . ALA A 1 134 ? 4.562 30.828 23.438 1 95.81 134 ALA A N 1
ATOM 1096 C CA . ALA A 1 134 ? 5.516 31.906 23.672 1 95.81 134 ALA A CA 1
ATOM 1097 C C . ALA A 1 134 ? 4.809 33.25 23.75 1 95.81 134 ALA A C 1
ATOM 1099 O O . ALA A 1 134 ? 5.141 34.094 24.594 1 95.81 134 ALA A O 1
ATOM 1100 N N . LEU A 1 135 ? 3.863 33.469 22.875 1 96 135 LEU A N 1
ATOM 1101 C CA . LEU A 1 135 ? 3.133 34.719 22.859 1 96 135 LEU A CA 1
ATOM 1102 C C . LEU A 1 135 ? 2.307 34.906 24.125 1 96 135 LEU A C 1
ATOM 1104 O O . LEU A 1 135 ? 2.275 35.969 24.703 1 96 135 LEU A O 1
ATOM 1108 N N . VAL A 1 136 ? 1.689 33.812 24.578 1 95.25 136 VAL A N 1
ATOM 1109 C CA . VAL A 1 136 ? 0.91 33.844 25.812 1 95.25 136 VAL A CA 1
ATOM 1110 C C . VAL A 1 136 ? 1.822 34.188 27 1 95.25 136 VAL A C 1
ATOM 1112 O O . VAL A 1 136 ? 1.473 35.031 27.844 1 95.25 136 VAL A O 1
ATOM 1115 N N . LYS A 1 137 ? 2.98 33.625 27 1 95.75 137 LYS A N 1
ATOM 1116 C CA . LYS A 1 137 ? 3.939 33.875 28.078 1 95.75 137 LYS A CA 1
ATOM 1117 C C . LYS A 1 137 ? 4.355 35.344 28.078 1 95.75 137 LYS A C 1
ATOM 1119 O O . LYS A 1 137 ? 4.473 35.969 29.141 1 95.75 137 LYS A O 1
ATOM 1124 N N . ARG A 1 138 ? 4.562 35.906 26.938 1 94.56 138 ARG A N 1
ATOM 1125 C CA . ARG A 1 138 ? 4.93 37.312 26.812 1 94.56 138 ARG A CA 1
ATOM 1126 C C . ARG A 1 138 ? 3.807 38.219 27.312 1 94.56 138 ARG A C 1
ATOM 1128 O O . ARG A 1 138 ? 4.059 39.219 28.016 1 94.56 138 ARG A O 1
ATOM 1135 N N . ILE A 1 139 ? 2.623 37.875 26.984 1 93.5 139 ILE A N 1
ATOM 1136 C CA . ILE A 1 139 ? 1.457 38.656 27.391 1 93.5 139 ILE A CA 1
ATOM 1137 C C . ILE A 1 139 ? 1.295 38.562 28.906 1 93.5 139 ILE A C 1
ATOM 1139 O O . ILE A 1 139 ? 1.068 39.594 29.547 1 93.5 139 ILE A O 1
ATOM 1143 N N . ASP A 1 140 ? 1.523 37.438 29.406 1 93.62 140 ASP A N 1
ATOM 1144 C CA . ASP A 1 140 ? 1.416 37.25 30.859 1 93.62 140 ASP A CA 1
ATOM 1145 C C . ASP A 1 140 ? 2.496 38.031 31.594 1 93.62 140 ASP A C 1
ATOM 1147 O O . ASP A 1 140 ? 2.291 38.469 32.719 1 93.62 140 ASP A O 1
ATOM 1151 N N . ALA A 1 141 ? 3.602 38.25 30.891 1 94.38 141 ALA A N 1
ATOM 1152 C CA . ALA A 1 141 ? 4.715 39 31.484 1 94.38 141 ALA A CA 1
ATOM 1153 C C . ALA A 1 141 ? 4.516 40.5 31.344 1 94.38 141 ALA A C 1
ATOM 1155 O O . ALA A 1 141 ? 5.344 41.281 31.797 1 94.38 141 ALA A O 1
ATOM 1156 N N . GLY A 1 142 ? 3.469 40.938 30.625 1 91.25 142 GLY A N 1
ATOM 1157 C CA . GLY A 1 142 ? 3.121 42.375 30.547 1 91.25 142 GLY A CA 1
ATOM 1158 C C . GLY A 1 142 ? 3.543 43 29.234 1 91.25 142 GLY A C 1
ATOM 1159 O O . GLY A 1 142 ? 3.451 44.219 29.094 1 91.25 142 GLY A O 1
ATOM 1160 N N . GLU A 1 143 ? 4.031 42.156 28.328 1 89.25 143 GLU A N 1
ATOM 1161 C CA . GLU A 1 143 ? 4.43 42.688 27.031 1 89.25 143 GLU A CA 1
ATOM 1162 C C . GLU A 1 143 ? 3.225 43.219 26.266 1 89.25 143 GLU A C 1
ATOM 1164 O O . GLU A 1 143 ? 2.186 42.562 26.188 1 89.25 143 GLU A O 1
ATOM 1169 N N . THR A 1 144 ? 3.371 44.469 25.688 1 85.25 144 THR A N 1
ATOM 1170 C CA . THR A 1 144 ? 2.26 45.094 24.969 1 85.25 144 THR A CA 1
ATOM 1171 C C . THR A 1 144 ? 2.521 45.094 23.469 1 85.25 144 THR A C 1
ATOM 1173 O O . THR A 1 144 ? 1.592 45.25 22.672 1 85.25 144 THR A O 1
ATOM 1176 N N . LYS A 1 145 ? 3.805 45.031 23.094 1 88.75 145 LYS A N 1
ATOM 1177 C CA . LYS A 1 145 ? 4.137 45.031 21.672 1 88.75 145 LYS A CA 1
ATOM 1178 C C . LYS A 1 145 ? 4.031 43.625 21.078 1 88.75 145 LYS A C 1
ATOM 1180 O O . LYS A 1 145 ? 5.039 42.938 20.922 1 88.75 145 LYS A O 1
ATOM 1185 N N . ILE A 1 146 ? 2.793 43.156 20.641 1 92.62 146 ILE A N 1
ATOM 1186 C CA . ILE A 1 146 ? 2.617 41.781 20.219 1 92.62 146 ILE A CA 1
ATOM 1187 C C . ILE A 1 146 ? 2.193 41.75 18.75 1 92.62 146 ILE A C 1
ATOM 1189 O O . ILE A 1 146 ? 1.828 40.688 18.234 1 92.62 146 ILE A O 1
ATOM 1193 N N . LYS A 1 147 ? 2.283 42.938 18.094 1 91.62 147 LYS A N 1
ATOM 1194 C CA . LYS A 1 147 ? 1.837 43 16.703 1 91.62 147 LYS A CA 1
ATOM 1195 C C . LYS A 1 147 ? 2.666 42.094 15.805 1 91.62 147 LYS A C 1
ATOM 1197 O O . LYS A 1 147 ? 2.113 41.344 15.008 1 91.62 147 LYS A O 1
ATOM 1202 N N . VAL A 1 148 ? 3.98 42.188 15.953 1 93.38 148 VAL A N 1
ATOM 1203 C CA . VAL A 1 148 ? 4.879 41.438 15.086 1 93.38 148 VAL A CA 1
ATOM 1204 C C . VAL A 1 148 ? 4.738 39.938 15.383 1 93.38 148 VAL A C 1
ATOM 1206 O O . VAL A 1 148 ? 4.496 39.156 14.469 1 93.38 148 VAL A O 1
ATOM 1209 N N . PRO A 1 149 ? 4.77 39.469 16.656 1 94.62 149 PRO A N 1
ATOM 1210 C CA . PRO A 1 149 ? 4.578 38.062 16.938 1 94.62 149 PRO A CA 1
ATOM 1211 C C . PRO A 1 149 ? 3.221 37.531 16.453 1 94.62 149 PRO A C 1
ATOM 1213 O O . PRO A 1 149 ? 3.109 36.375 16.031 1 94.62 149 PRO A O 1
ATOM 1216 N N . LEU A 1 150 ? 2.24 38.344 16.547 1 94.19 150 LEU A N 1
ATOM 1217 C CA . LEU A 1 150 ? 0.911 37.969 16.094 1 94.19 150 LEU A CA 1
ATOM 1218 C C . LEU A 1 150 ? 0.898 37.75 14.586 1 94.19 150 LEU A C 1
ATOM 1220 O O . LEU A 1 150 ? 0.263 36.812 14.102 1 94.19 150 LEU A O 1
ATOM 1224 N N . ARG A 1 151 ? 1.556 38.594 13.898 1 93.88 151 ARG A N 1
ATOM 1225 C CA . ARG A 1 151 ? 1.652 38.438 12.453 1 93.88 151 ARG A CA 1
ATOM 1226 C C . ARG A 1 151 ? 2.396 37.156 12.086 1 93.88 151 ARG A C 1
ATOM 1228 O O . ARG A 1 151 ? 2.012 36.469 11.148 1 93.88 151 ARG A O 1
ATOM 1235 N N . GLU A 1 152 ? 3.459 36.875 12.781 1 94.62 152 GLU A N 1
ATOM 1236 C CA . GLU A 1 152 ? 4.215 35.656 12.555 1 94.62 152 GLU A CA 1
ATOM 1237 C C . GLU A 1 152 ? 3.35 34.406 12.797 1 94.62 152 GLU A C 1
ATOM 1239 O O . GLU A 1 152 ? 3.422 33.438 12.039 1 94.62 152 GLU A O 1
ATOM 1244 N N . LEU A 1 153 ? 2.568 34.469 13.812 1 95.31 153 LEU A N 1
ATOM 1245 C CA . LEU A 1 153 ? 1.634 33.406 14.117 1 95.31 153 LEU A CA 1
ATOM 1246 C C . LEU A 1 153 ? 0.654 33.188 12.969 1 95.31 153 LEU A C 1
ATOM 1248 O O . LEU A 1 153 ? 0.387 32.062 12.57 1 95.31 153 LEU A O 1
ATOM 1252 N N . GLU A 1 154 ? 0.126 34.219 12.469 1 94.12 154 GLU A N 1
ATOM 1253 C CA . GLU A 1 154 ? -0.81 34.125 11.352 1 94.12 154 GLU A CA 1
ATOM 1254 C C . GLU A 1 154 ? -0.159 33.5 10.133 1 94.12 154 GLU A C 1
ATOM 1256 O O . GLU A 1 154 ? -0.786 32.688 9.445 1 94.12 154 GLU A O 1
ATOM 1261 N N . MET A 1 155 ? 1.068 33.844 9.852 1 95.06 155 MET A N 1
ATOM 1262 C CA . MET A 1 155 ? 1.793 33.281 8.727 1 95.06 155 MET A CA 1
ATOM 1263 C C . MET A 1 155 ? 1.965 31.766 8.891 1 95.06 155 MET A C 1
ATOM 1265 O O . MET A 1 155 ? 1.822 31.016 7.93 1 95.06 155 MET A O 1
ATOM 1269 N N . THR A 1 156 ? 2.314 31.375 10.133 1 95.19 156 THR A N 1
ATOM 1270 C CA . THR A 1 156 ? 2.463 29.953 10.414 1 95.19 156 THR A CA 1
ATOM 1271 C C . THR A 1 156 ? 1.144 29.219 10.203 1 95.19 156 THR A C 1
ATOM 1273 O O . THR A 1 156 ? 1.124 28.109 9.656 1 95.19 156 THR A O 1
ATOM 1276 N N . PHE A 1 157 ? 0.006 29.812 10.57 1 94.81 157 PHE A N 1
ATOM 1277 C CA . PHE A 1 157 ? -1.316 29.234 10.344 1 94.81 157 PHE A CA 1
ATOM 1278 C C . PHE A 1 157 ? -1.583 29.078 8.852 1 94.81 157 PHE A C 1
ATOM 1280 O O . PHE A 1 157 ? -2.062 28.016 8.422 1 94.81 157 PHE A O 1
ATOM 1287 N N . ASP A 1 158 ? -1.27 30.109 8.141 1 95.06 158 ASP A N 1
ATOM 1288 C CA . ASP A 1 158 ? -1.495 30.062 6.699 1 95.06 158 ASP A CA 1
ATOM 1289 C C . ASP A 1 158 ? -0.693 28.938 6.047 1 95.06 158 ASP A C 1
ATOM 1291 O O . ASP A 1 158 ? -1.195 28.25 5.164 1 95.06 158 ASP A O 1
ATOM 1295 N N . GLU A 1 159 ? 0.531 28.812 6.48 1 95.69 159 GLU A N 1
ATOM 1296 C CA . GLU A 1 159 ? 1.37 27.75 5.953 1 95.69 159 GLU A CA 1
ATOM 1297 C C . GLU A 1 159 ? 0.793 26.375 6.293 1 95.69 159 GLU A C 1
ATOM 1299 O O . GLU A 1 159 ? 0.799 25.469 5.457 1 95.69 159 GLU A O 1
ATOM 1304 N N . LEU A 1 160 ? 0.338 26.219 7.523 1 95.5 160 LEU A N 1
ATOM 1305 C CA . LEU A 1 160 ? -0.269 24.953 7.945 1 95.5 160 LEU A CA 1
ATOM 1306 C C . LEU A 1 160 ? -1.491 24.625 7.094 1 95.5 160 LEU A C 1
ATOM 1308 O O . LEU A 1 160 ? -1.666 23.484 6.664 1 95.5 160 LEU A O 1
ATOM 1312 N N . ILE A 1 161 ? -2.289 25.609 6.848 1 92.69 161 ILE A N 1
ATOM 1313 C CA . ILE A 1 161 ? -3.488 25.422 6.039 1 92.69 161 ILE A CA 1
ATOM 1314 C C . ILE A 1 161 ? -3.094 25.031 4.617 1 92.69 161 ILE A C 1
ATOM 1316 O O . ILE A 1 161 ? -3.705 24.141 4.02 1 92.69 161 ILE A O 1
ATOM 1320 N N . GLU A 1 162 ? -2.094 25.656 4.098 1 93.56 162 GLU A N 1
ATOM 1321 C CA . GLU A 1 162 ? -1.603 25.328 2.764 1 93.56 162 GLU A CA 1
ATOM 1322 C C . GLU A 1 162 ? -1.097 23.891 2.703 1 93.56 162 GLU A C 1
ATOM 1324 O O . GLU A 1 162 ? -1.372 23.172 1.74 1 93.56 162 GLU A O 1
ATOM 1329 N N . ASP A 1 163 ? -0.323 23.531 3.705 1 93.38 163 ASP A N 1
ATOM 1330 C CA . ASP A 1 163 ? 0.177 22.156 3.771 1 93.38 163 ASP A CA 1
ATOM 1331 C C . ASP A 1 163 ? -0.975 21.156 3.803 1 93.38 163 ASP A C 1
ATOM 1333 O O . ASP A 1 163 ? -0.936 20.141 3.109 1 93.38 163 ASP A O 1
ATOM 1337 N N . TYR A 1 164 ? -1.966 21.469 4.562 1 91.19 164 TYR A N 1
ATOM 1338 C CA . TYR A 1 164 ? -3.125 20.594 4.66 1 91.19 164 TYR A CA 1
ATOM 1339 C C . TYR A 1 164 ? -3.834 20.469 3.318 1 91.19 164 TYR A C 1
ATOM 1341 O O . TYR A 1 164 ? -4.203 19.375 2.9 1 91.19 164 TYR A O 1
ATOM 1349 N N . ASN A 1 165 ? -3.998 21.562 2.678 1 88.56 165 ASN A N 1
ATOM 1350 C CA . ASN A 1 165 ? -4.637 21.547 1.367 1 88.56 165 ASN A CA 1
ATOM 1351 C C . ASN A 1 165 ? -3.814 20.766 0.35 1 88.56 165 ASN A C 1
ATOM 1353 O O . ASN A 1 165 ? -4.371 20.047 -0.478 1 88.56 165 ASN A O 1
ATOM 1357 N N . GLY A 1 166 ? -2.531 21.016 0.381 1 87.75 166 GLY A N 1
ATOM 1358 C CA . GLY A 1 166 ? -1.658 20.219 -0.467 1 87.75 166 GLY A CA 1
ATOM 1359 C C . GLY A 1 166 ? -1.791 18.734 -0.226 1 87.75 166 GLY A C 1
ATOM 1360 O O . GLY A 1 166 ? -1.917 17.953 -1.174 1 87.75 166 GLY A O 1
ATOM 1361 N N . ARG A 1 167 ? -1.774 18.406 1.058 1 88 167 ARG A N 1
ATOM 1362 C CA . ARG A 1 167 ? -1.975 17.016 1.443 1 88 167 ARG A CA 1
ATOM 1363 C C . ARG A 1 167 ? -3.293 16.484 0.896 1 88 167 ARG A C 1
ATOM 1365 O O . ARG A 1 167 ? -3.344 15.383 0.349 1 88 167 ARG A O 1
ATOM 1372 N N . GLU A 1 168 ? -4.301 17.266 1.045 1 83.94 168 GLU A N 1
ATOM 1373 C CA . GLU A 1 168 ? -5.629 16.844 0.613 1 83.94 168 GLU A CA 1
ATOM 1374 C C . GLU A 1 168 ? -5.688 16.672 -0.902 1 83.94 168 GLU A C 1
ATOM 1376 O O . GLU A 1 168 ? -6.398 15.797 -1.405 1 83.94 168 GLU A O 1
ATOM 1381 N N . THR A 1 169 ? -4.984 17.531 -1.595 1 83.06 169 THR A N 1
ATOM 1382 C CA . THR A 1 169 ? -4.93 17.438 -3.049 1 83.06 169 THR A CA 1
ATOM 1383 C C . THR A 1 169 ? -4.32 16.109 -3.475 1 83.06 169 THR A C 1
ATOM 1385 O O . THR A 1 169 ? -4.848 15.43 -4.363 1 83.06 169 THR A O 1
ATOM 1388 N N . VAL A 1 170 ? -3.227 15.75 -2.838 1 80.5 170 VAL A N 1
ATOM 1389 C CA . VAL A 1 170 ? -2.594 14.469 -3.133 1 80.5 170 VAL A CA 1
ATOM 1390 C C . VAL A 1 170 ? -3.535 13.32 -2.758 1 80.5 170 VAL A C 1
ATOM 1392 O O . VAL A 1 170 ? -3.705 12.375 -3.523 1 80.5 170 VAL A O 1
ATOM 1395 N N . MET A 1 171 ? -4.098 13.594 -1.676 1 75.81 171 MET A N 1
ATOM 1396 C CA . MET A 1 171 ? -5.02 12.562 -1.196 1 75.81 171 MET A CA 1
ATOM 1397 C C . MET A 1 171 ? -6.191 12.398 -2.158 1 75.81 171 MET A C 1
ATOM 1399 O O . MET A 1 171 ? -6.66 11.281 -2.379 1 75.81 171 MET A O 1
ATOM 1403 N N . ARG A 1 172 ? -6.605 13.586 -2.793 1 71.81 172 ARG A N 1
ATOM 1404 C CA . ARG A 1 172 ? -7.695 13.562 -3.762 1 71.81 172 ARG A CA 1
ATOM 1405 C C . ARG A 1 172 ? -7.25 12.914 -5.07 1 71.81 172 ARG A C 1
ATOM 1407 O O . ARG A 1 172 ? -8.047 12.273 -5.754 1 71.81 172 ARG A O 1
ATOM 1414 N N . GLY A 1 173 ? -6.098 13.383 -5.508 1 62.47 173 GLY A N 1
ATOM 1415 C CA . GLY A 1 173 ? -5.559 12.758 -6.711 1 62.47 173 GLY A CA 1
ATOM 1416 C C . GLY A 1 173 ? -5.59 11.242 -6.668 1 62.47 173 GLY A C 1
ATOM 1417 O O . GLY A 1 173 ? -5.711 10.594 -7.707 1 62.47 173 GLY A O 1
ATOM 1418 N N . PHE A 1 174 ? -5.438 10.836 -5.473 1 57.19 174 PHE A N 1
ATOM 1419 C CA . PHE A 1 174 ? -5.633 9.398 -5.332 1 57.19 174 PHE A CA 1
ATOM 1420 C C . PHE A 1 174 ? -7.07 9.008 -5.652 1 57.19 174 PHE A C 1
ATOM 1422 O O . PHE A 1 174 ? -7.324 7.906 -6.145 1 57.19 174 PHE A O 1
ATOM 1429 N N . LYS A 1 175 ? -7.906 10.078 -5.57 1 50.44 175 LYS A N 1
ATOM 1430 C CA . LYS A 1 175 ? -9.336 9.883 -5.762 1 50.44 175 LYS A CA 1
ATOM 1431 C C . LYS A 1 175 ? -9.711 9.984 -7.238 1 50.44 175 LYS A C 1
ATOM 1433 O O . LYS A 1 175 ? -10.594 9.266 -7.711 1 50.44 175 LYS A O 1
ATOM 1438 N N . GLU A 1 176 ? -9.359 11.062 -7.926 1 44.88 176 GLU A N 1
ATOM 1439 C CA . GLU A 1 176 ? -9.789 11.352 -9.297 1 44.88 176 GLU A CA 1
ATOM 1440 C C . GLU A 1 176 ? -9.133 10.391 -10.289 1 44.88 176 GLU A C 1
ATOM 1442 O O . GLU A 1 176 ? -9.617 10.227 -11.406 1 44.88 176 GLU A O 1
ATOM 1447 N N . GLY A 1 177 ? -8.094 9.922 -10.156 1 35.09 177 GLY A N 1
ATOM 1448 C CA . GLY A 1 177 ? -7.605 8.984 -11.156 1 35.09 177 GLY A CA 1
ATOM 1449 C C . GLY A 1 177 ? -8.484 7.762 -11.312 1 35.09 177 GLY A C 1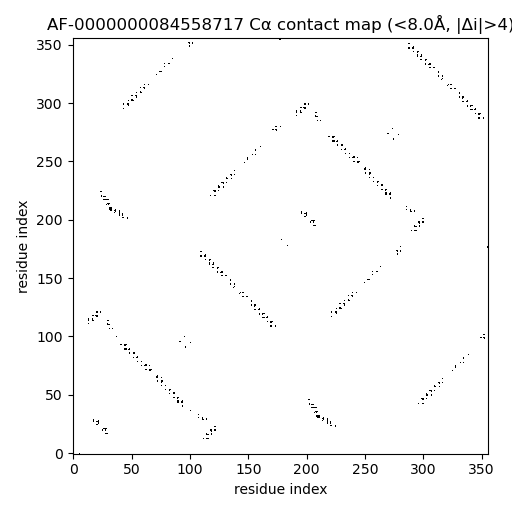
ATOM 1450 O O . GLY A 1 177 ? -8.133 6.824 -12.031 1 35.09 177 GLY A O 1
ATOM 1451 N N . GLU A 1 178 ? -9.438 7.488 -10.664 1 31.83 178 GLU A N 1
ATOM 1452 C CA . GLU A 1 178 ? -10.43 6.52 -11.109 1 31.83 178 GLU A CA 1
ATOM 1453 C C . GLU A 1 178 ? -11.297 7.098 -12.219 1 31.83 178 GLU A C 1
ATOM 1455 O O . GLU A 1 178 ? -11.602 8.289 -12.227 1 31.83 178 GLU A O 1
ATOM 1460 N N . MET B 1 1 ? -25.672 -10.016 8.742 1 41.62 1 MET B N 1
ATOM 1461 C CA . MET B 1 1 ? -24.266 -9.883 9.109 1 41.62 1 MET B CA 1
ATOM 1462 C C . MET B 1 1 ? -23.781 -8.461 8.898 1 41.62 1 MET B C 1
ATOM 1464 O O . MET B 1 1 ? -23.938 -7.895 7.812 1 41.62 1 MET B O 1
ATOM 1468 N N . SER B 1 2 ? -23.297 -7.785 9.789 1 47.91 2 SER B N 1
ATOM 1469 C CA . SER B 1 2 ? -23.047 -6.348 9.703 1 47.91 2 SER B CA 1
ATOM 1470 C C . SER B 1 2 ? -21.844 -6.051 8.805 1 47.91 2 SER B C 1
ATOM 1472 O O . SER B 1 2 ? -21 -6.926 8.57 1 47.91 2 SER B O 1
ATOM 1474 N N . ILE B 1 3 ? -21.875 -4.949 8.164 1 54.31 3 ILE B N 1
ATOM 1475 C CA . ILE B 1 3 ? -20.781 -4.477 7.328 1 54.31 3 ILE B CA 1
ATOM 1476 C C . ILE B 1 3 ? -19.453 -4.707 8.039 1 54.31 3 ILE B C 1
ATOM 1478 O O . ILE B 1 3 ? -18.469 -5.121 7.414 1 54.31 3 ILE B O 1
ATOM 1482 N N . ASP B 1 4 ? -19.484 -4.457 9.273 1 55.66 4 ASP B N 1
ATOM 1483 C CA . ASP B 1 4 ? -18.312 -4.691 10.117 1 55.66 4 ASP B CA 1
ATOM 1484 C C . ASP B 1 4 ? -17.938 -6.172 10.133 1 55.66 4 ASP B C 1
ATOM 1486 O O . ASP B 1 4 ? -16.766 -6.52 10.102 1 55.66 4 ASP B O 1
ATOM 1490 N N . ASP B 1 5 ? -18.969 -6.91 10.078 1 58.84 5 ASP B N 1
ATOM 1491 C CA . ASP B 1 5 ? -18.734 -8.352 10.094 1 58.84 5 ASP B CA 1
ATOM 1492 C C . ASP B 1 5 ? -18.094 -8.828 8.797 1 58.84 5 ASP B C 1
ATOM 1494 O O . ASP B 1 5 ? -17.219 -9.695 8.812 1 58.84 5 ASP B O 1
ATOM 1498 N N . THR B 1 6 ? -18.578 -8.18 7.793 1 60.09 6 THR B N 1
ATOM 1499 C CA . THR B 1 6 ? -18.078 -8.555 6.477 1 60.09 6 THR B CA 1
ATOM 1500 C C . THR B 1 6 ? -16.609 -8.148 6.32 1 60.09 6 THR B C 1
ATOM 1502 O O . THR B 1 6 ? -15.797 -8.922 5.801 1 60.09 6 THR B O 1
ATOM 1505 N N . ILE B 1 7 ? -16.312 -7.055 6.891 1 60.81 7 ILE B N 1
ATOM 1506 C CA . ILE B 1 7 ? -14.938 -6.574 6.828 1 60.81 7 ILE B CA 1
ATOM 1507 C C . ILE B 1 7 ? -14.047 -7.441 7.715 1 60.81 7 ILE B C 1
ATOM 1509 O O . ILE B 1 7 ? -12.961 -7.844 7.305 1 60.81 7 ILE B O 1
ATOM 1513 N N . GLU B 1 8 ? -14.555 -7.66 8.82 1 63.81 8 GLU B N 1
ATOM 1514 C CA . GLU B 1 8 ? -13.797 -8.5 9.742 1 63.81 8 GLU B CA 1
ATOM 1515 C C . GLU B 1 8 ? -13.562 -9.891 9.156 1 63.81 8 GLU B C 1
ATOM 1517 O O . GLU B 1 8 ? -12.477 -10.453 9.297 1 63.81 8 GLU B O 1
ATOM 1522 N N . SER B 1 9 ? -14.633 -10.344 8.562 1 70.12 9 SER B N 1
ATOM 1523 C CA . SER B 1 9 ? -14.539 -11.664 7.945 1 70.12 9 SER B CA 1
ATOM 1524 C C . SER B 1 9 ? -13.516 -11.664 6.812 1 70.12 9 SER B C 1
ATOM 1526 O O . SER B 1 9 ? -12.734 -12.609 6.676 1 70.12 9 SER B O 1
ATOM 1528 N N . GLN B 1 10 ? -13.547 -10.648 6.094 1 71.12 10 GLN B N 1
ATOM 1529 C CA . GLN B 1 10 ? -12.609 -10.539 4.98 1 71.12 10 GLN B CA 1
ATOM 1530 C C . GLN B 1 10 ? -11.172 -10.406 5.484 1 71.12 10 GLN B C 1
ATOM 1532 O O . GLN B 1 10 ? -10.25 -10.992 4.906 1 71.12 10 GLN B O 1
ATOM 1537 N N . MET B 1 11 ? -11.078 -9.734 6.559 1 70.31 11 MET B N 1
ATOM 1538 C CA . MET B 1 11 ? -9.758 -9.57 7.148 1 70.31 11 MET B CA 1
ATOM 1539 C C . MET B 1 11 ? -9.219 -10.898 7.672 1 70.31 11 MET B C 1
ATOM 1541 O O . MET B 1 11 ? -8.039 -11.203 7.504 1 70.31 11 MET B O 1
ATOM 1545 N N . LYS B 1 12 ? -10.055 -11.625 8.281 1 73.94 12 LYS B N 1
ATOM 1546 C CA . LYS B 1 12 ? -9.648 -12.93 8.805 1 73.94 12 LYS B CA 1
ATOM 1547 C C . LYS B 1 12 ? -9.289 -13.883 7.676 1 73.94 12 LYS B C 1
ATOM 1549 O O . LYS B 1 12 ? -8.305 -14.625 7.77 1 73.94 12 LYS B O 1
ATOM 1554 N N . LYS B 1 13 ? -10.094 -13.805 6.691 1 78.81 13 LYS B N 1
ATOM 1555 C CA . LYS B 1 13 ? -9.82 -14.641 5.527 1 78.81 13 LYS B CA 1
ATOM 1556 C C . LYS B 1 13 ? -8.477 -14.289 4.895 1 78.81 13 LYS B C 1
ATOM 1558 O O . LYS B 1 13 ? -7.68 -15.172 4.578 1 78.81 13 LYS B O 1
ATOM 1563 N N . ASN B 1 14 ? -8.266 -13 4.82 1 78.31 14 ASN B N 1
ATOM 1564 C CA . ASN B 1 14 ? -7.012 -12.539 4.223 1 78.31 14 ASN B CA 1
ATOM 1565 C C . ASN B 1 14 ? -5.809 -12.93 5.078 1 78.31 14 ASN B C 1
ATOM 1567 O O . ASN B 1 14 ? -4.777 -13.352 4.551 1 78.31 14 ASN B O 1
ATOM 1571 N N . GLN B 1 15 ? -6.039 -12.766 6.289 1 78.62 15 GLN B N 1
ATOM 1572 C CA . GLN B 1 15 ? -4.961 -13.141 7.195 1 78.62 15 GLN B CA 1
ATOM 1573 C C . GLN B 1 15 ? -4.625 -14.625 7.066 1 78.62 15 GLN B C 1
ATOM 1575 O O . GLN B 1 15 ? -3.453 -15.008 7.07 1 78.62 15 GLN B O 1
ATOM 1580 N N . SER B 1 16 ? -5.621 -15.344 6.965 1 87.56 16 SER B N 1
ATOM 1581 C CA . SER B 1 16 ? -5.418 -16.781 6.805 1 87.56 16 SER B CA 1
ATOM 1582 C C . SER B 1 16 ? -4.695 -17.094 5.5 1 87.56 16 SER B C 1
ATOM 1584 O O . SER B 1 16 ? -3.824 -17.969 5.461 1 87.56 16 SER B O 1
ATOM 1586 N N . LEU B 1 17 ? -5.07 -16.375 4.508 1 90.56 17 LEU B N 1
ATOM 1587 C CA . LEU B 1 17 ? -4.426 -16.594 3.215 1 90.56 17 LEU B CA 1
ATOM 1588 C C . LEU B 1 17 ? -2.961 -16.156 3.262 1 90.56 17 LEU B C 1
ATOM 1590 O O . LEU B 1 17 ? -2.092 -16.859 2.73 1 90.56 17 LEU B O 1
ATOM 1594 N N . VAL B 1 18 ? -2.742 -15.086 3.922 1 87 18 VAL B N 1
ATOM 1595 C CA . VAL B 1 18 ? -1.383 -14.57 4.035 1 87 18 VAL B CA 1
ATOM 1596 C C . VAL B 1 18 ? -0.517 -15.57 4.805 1 87 18 VAL B C 1
ATOM 1598 O O . VAL B 1 18 ? 0.619 -15.844 4.41 1 87 18 VAL B O 1
ATOM 1601 N N . GLU B 1 19 ? -1.047 -16.094 5.793 1 88.38 19 GLU B N 1
ATOM 1602 C CA . GLU B 1 19 ? -0.325 -17.094 6.578 1 88.38 19 GLU B CA 1
ATOM 1603 C C . GLU B 1 19 ? -0.022 -18.328 5.746 1 88.38 19 GLU B C 1
ATOM 1605 O O . GLU B 1 19 ? 1.087 -18.875 5.797 1 88.38 19 GLU B O 1
ATOM 1610 N N . ARG B 1 20 ? -0.931 -18.703 5.043 1 90.88 20 ARG B N 1
ATOM 1611 C CA . ARG B 1 20 ? -0.781 -19.875 4.18 1 90.88 20 ARG B CA 1
ATOM 1612 C C . ARG B 1 20 ? 0.318 -19.641 3.146 1 90.88 20 ARG B C 1
ATOM 1614 O O . ARG B 1 20 ? 1.175 -20.516 2.947 1 90.88 20 ARG B O 1
ATOM 1621 N N . ILE B 1 21 ? 0.312 -18.5 2.559 1 92.75 21 ILE B N 1
ATOM 1622 C CA . ILE B 1 21 ? 1.32 -18.172 1.559 1 92.75 21 ILE B CA 1
ATOM 1623 C C . ILE B 1 21 ? 2.693 -18.078 2.223 1 92.75 21 ILE B C 1
ATOM 1625 O O . ILE B 1 21 ? 3.701 -18.469 1.636 1 92.75 21 ILE B O 1
ATOM 1629 N N . GLY B 1 22 ? 2.658 -17.625 3.436 1 89.5 22 GLY B N 1
ATOM 1630 C CA . GLY B 1 22 ? 3.881 -17.469 4.207 1 89.5 22 GLY B CA 1
ATOM 1631 C C . GLY B 1 22 ? 4.633 -18.766 4.418 1 89.5 22 GLY B C 1
ATOM 1632 O O . GLY B 1 22 ? 5.844 -18.75 4.637 1 89.5 22 GLY B O 1
ATOM 1633 N N . HIS B 1 23 ? 3.953 -19.844 4.324 1 89.75 23 HIS B N 1
ATOM 1634 C CA . HIS B 1 23 ? 4.598 -21.156 4.434 1 89.75 23 HIS B CA 1
ATOM 1635 C C . HIS B 1 23 ? 5.52 -21.406 3.248 1 89.75 23 HIS B C 1
ATOM 1637 O O . HIS B 1 23 ? 6.539 -22.094 3.385 1 89.75 23 HIS B O 1
ATOM 1643 N N . TYR B 1 24 ? 5.207 -20.859 2.1 1 90.12 24 TYR B N 1
ATOM 1644 C CA . TYR B 1 24 ? 5.996 -21.047 0.888 1 90.12 24 TYR B CA 1
ATOM 1645 C C . TYR B 1 24 ? 6.977 -19.891 0.691 1 90.12 24 TYR B C 1
ATOM 1647 O O . TYR B 1 24 ? 8.062 -20.078 0.144 1 90.12 24 TYR B O 1
ATOM 1655 N N . ILE B 1 25 ? 6.484 -18.734 1.083 1 91 25 ILE B N 1
ATOM 1656 C CA . ILE B 1 25 ? 7.234 -17.5 0.913 1 91 25 ILE B CA 1
ATOM 1657 C C . ILE B 1 25 ? 7.312 -16.75 2.242 1 91 25 ILE B C 1
ATOM 1659 O O . ILE B 1 25 ? 6.43 -15.953 2.564 1 91 25 ILE B O 1
ATOM 1663 N N . PRO B 1 26 ? 8.273 -16.812 2.961 1 87.81 26 PRO B N 1
ATOM 1664 C CA . PRO B 1 26 ? 8.367 -16.266 4.316 1 87.81 26 PRO B CA 1
ATOM 1665 C C . PRO B 1 26 ? 8.234 -14.742 4.352 1 87.81 26 PRO B C 1
ATOM 1667 O O . PRO B 1 26 ? 7.738 -14.18 5.332 1 87.81 26 PRO B O 1
ATOM 1670 N N . ILE B 1 27 ? 8.695 -14.078 3.375 1 77.44 27 ILE B N 1
ATOM 1671 C CA . ILE B 1 27 ? 8.719 -12.617 3.385 1 77.44 27 ILE B CA 1
ATOM 1672 C C . ILE B 1 27 ? 7.328 -12.078 3.035 1 77.44 27 ILE B C 1
ATOM 1674 O O . ILE B 1 27 ? 7.102 -10.867 3.07 1 77.44 27 ILE B O 1
ATOM 1678 N N . TYR B 1 28 ? 6.336 -12.977 2.699 1 84.94 28 TYR B N 1
ATOM 1679 C CA . TYR B 1 28 ? 5.043 -12.555 2.178 1 84.94 28 TYR B CA 1
ATOM 1680 C C . TYR B 1 28 ? 4.172 -11.969 3.285 1 84.94 28 TYR B C 1
ATOM 1682 O O . TYR B 1 28 ? 3.92 -12.625 4.297 1 84.94 28 TYR B O 1
ATOM 1690 N N . ARG B 1 29 ? 3.691 -10.727 2.992 1 78.06 29 ARG B N 1
ATOM 1691 C CA . ARG B 1 29 ? 2.896 -10.055 4.012 1 78.06 29 ARG B CA 1
ATOM 1692 C C . ARG B 1 29 ? 1.577 -9.547 3.436 1 78.06 29 ARG B C 1
ATOM 1694 O O . ARG B 1 29 ? 0.836 -8.828 4.105 1 78.06 29 ARG B O 1
ATOM 1701 N N . GLY B 1 30 ? 1.27 -9.875 2.229 1 77.31 30 GLY B N 1
ATOM 1702 C CA . GLY B 1 30 ? -0.001 -9.508 1.623 1 77.31 30 GLY B CA 1
ATOM 1703 C C . GLY B 1 30 ? -0.015 -8.094 1.08 1 77.31 30 GLY B C 1
ATOM 1704 O O . GLY B 1 30 ? -1.043 -7.41 1.13 1 77.31 30 GLY B O 1
ATOM 1705 N N . TYR B 1 31 ? 0.946 -7.664 0.566 1 67.81 31 TYR B N 1
ATOM 1706 C CA . TYR B 1 31 ? 1.127 -6.402 -0.142 1 67.81 31 TYR B CA 1
ATOM 1707 C C . TYR B 1 31 ? 0.765 -5.219 0.749 1 67.81 31 TYR B C 1
ATOM 1709 O O . TYR B 1 31 ? 0.772 -4.07 0.301 1 67.81 31 TYR B O 1
ATOM 1717 N N . LYS B 1 32 ? -0.218 -5.324 1.566 1 59.38 32 LYS B N 1
ATOM 1718 C CA . LYS B 1 32 ? -0.799 -4.164 2.238 1 59.38 32 LYS B CA 1
ATOM 1719 C C . LYS B 1 32 ? -0.584 -4.238 3.746 1 59.38 32 LYS B C 1
ATOM 1721 O O . LYS B 1 32 ? -0.502 -5.328 4.316 1 59.38 32 LYS B O 1
ATOM 1726 N N . ASP B 1 33 ? 0.045 -3.395 4.418 1 54.28 33 ASP B N 1
ATOM 1727 C CA . ASP B 1 33 ? -0.554 -3.215 5.738 1 54.28 33 ASP B CA 1
ATOM 1728 C C . ASP B 1 33 ? -1.721 -2.232 5.68 1 54.28 33 ASP B C 1
ATOM 1730 O O . ASP B 1 33 ? -1.535 -1.029 5.875 1 54.28 33 ASP B O 1
ATOM 1734 N N . LYS B 1 34 ? -2.912 -2.436 4.703 1 52.53 34 LYS B N 1
ATOM 1735 C CA . LYS B 1 34 ? -4.098 -1.614 4.473 1 52.53 34 LYS B CA 1
ATOM 1736 C C . LYS B 1 34 ? -4.551 -0.933 5.762 1 52.53 34 LYS B C 1
ATOM 1738 O O . LYS B 1 34 ? -4.852 0.263 5.762 1 52.53 34 LYS B O 1
ATOM 1743 N N . ASN B 1 35 ? -4.758 -1.654 6.773 1 57.28 35 ASN B N 1
ATOM 1744 C CA . ASN B 1 35 ? -5.219 -1.146 8.062 1 57.28 35 ASN B CA 1
ATOM 1745 C C . ASN B 1 35 ? -4.258 -0.111 8.633 1 57.28 35 ASN B C 1
ATOM 1747 O O . ASN B 1 35 ? -4.688 0.901 9.188 1 57.28 35 ASN B O 1
ATOM 1751 N N . LEU B 1 36 ? -3.16 -0.201 8.078 1 63.34 36 LEU B N 1
ATOM 1752 C CA . LEU B 1 36 ? -2.131 0.672 8.625 1 63.34 36 LEU B CA 1
ATOM 1753 C C . LEU B 1 36 ? -2.195 2.059 7.996 1 63.34 36 LEU B C 1
ATOM 1755 O O . LEU B 1 36 ? -2.057 3.068 8.688 1 63.34 36 LEU B O 1
ATOM 1759 N N . ARG B 1 37 ? -2.707 2.139 6.73 1 70.75 37 ARG B N 1
ATOM 1760 C CA . ARG B 1 37 ? -2.744 3.43 6.055 1 70.75 37 ARG B CA 1
ATOM 1761 C C . ARG B 1 37 ? -3.867 4.305 6.602 1 70.75 37 ARG B C 1
ATOM 1763 O O . ARG B 1 37 ? -3.678 5.504 6.816 1 70.75 37 ARG B O 1
ATOM 1770 N N . ARG B 1 38 ? -5.031 3.723 6.766 1 71.19 38 ARG B N 1
ATOM 1771 C CA . ARG B 1 38 ? -6.16 4.469 7.312 1 71.19 38 ARG B CA 1
ATOM 1772 C C . ARG B 1 38 ? -5.867 4.945 8.727 1 71.19 38 ARG B C 1
ATOM 1774 O O . ARG B 1 38 ? -6.207 6.074 9.094 1 71.19 38 ARG B O 1
ATOM 1781 N N . GLU B 1 39 ? -5.309 4.098 9.406 1 75.94 39 GLU B N 1
ATOM 1782 C CA . GLU B 1 39 ? -4.977 4.445 10.789 1 75.94 39 GLU B CA 1
ATOM 1783 C C . GLU B 1 39 ? -3.939 5.566 10.836 1 75.94 39 GLU B C 1
ATOM 1785 O O . GLU B 1 39 ? -4.023 6.457 11.688 1 75.94 39 GLU B O 1
ATOM 1790 N N . GLU B 1 40 ? -2.992 5.504 9.898 1 80.19 40 GLU B N 1
ATOM 1791 C CA . GLU B 1 40 ? -1.974 6.547 9.836 1 80.19 40 GLU B CA 1
ATOM 1792 C C . GLU B 1 40 ? -2.582 7.891 9.438 1 80.19 40 GLU B C 1
ATOM 1794 O O . GLU B 1 40 ? -2.266 8.922 10.031 1 80.19 40 GLU B O 1
ATOM 1799 N N . ASP B 1 41 ? -3.465 7.875 8.438 1 83.12 41 ASP B N 1
ATOM 1800 C CA . ASP B 1 41 ? -4.168 9.094 8.047 1 83.12 41 ASP B CA 1
ATOM 1801 C C . ASP B 1 41 ? -4.941 9.68 9.219 1 83.12 41 ASP B C 1
ATOM 1803 O O . ASP B 1 41 ? -4.82 10.875 9.516 1 83.12 41 ASP B O 1
ATOM 1807 N N . ARG B 1 42 ? -5.703 8.867 9.844 1 82.75 42 ARG B N 1
ATOM 1808 C CA . ARG B 1 42 ? -6.48 9.305 11 1 82.75 42 ARG B CA 1
ATOM 1809 C C . ARG B 1 42 ? -5.574 9.891 12.078 1 82.75 42 ARG B C 1
ATOM 1811 O O . ARG B 1 42 ? -5.898 10.914 12.68 1 82.75 42 ARG B O 1
ATOM 1818 N N . ALA B 1 43 ? -4.445 9.188 12.312 1 87.19 43 ALA B N 1
ATOM 1819 C CA . ALA B 1 43 ? -3.521 9.625 13.359 1 87.19 43 ALA B CA 1
ATOM 1820 C C . ALA B 1 43 ? -2.949 11 13.031 1 87.19 43 ALA B C 1
ATOM 1822 O O . ALA B 1 43 ? -2.812 11.852 13.922 1 87.19 43 ALA B O 1
ATOM 1823 N N . VAL B 1 44 ? -2.604 11.234 11.758 1 90.06 44 VAL B N 1
ATOM 1824 C CA . VAL B 1 44 ? -2.074 12.523 11.328 1 90.06 44 VAL B CA 1
ATOM 1825 C C . VAL B 1 44 ? -3.119 13.617 11.555 1 90.06 44 VAL B C 1
ATOM 1827 O O . VAL B 1 44 ? -2.828 14.641 12.172 1 90.06 44 VAL B O 1
ATOM 1830 N N . ARG B 1 45 ? -4.293 13.375 11.133 1 88.81 45 ARG B N 1
ATOM 1831 C CA . ARG B 1 45 ? -5.367 14.352 11.266 1 88.81 45 ARG B CA 1
ATOM 1832 C C . ARG B 1 45 ? -5.688 14.625 12.734 1 88.81 45 ARG B C 1
ATOM 1834 O O . ARG B 1 45 ? -5.918 15.766 13.125 1 88.81 45 ARG B O 1
ATOM 1841 N N . THR B 1 46 ? -5.691 13.562 13.461 1 89.5 46 THR B N 1
ATOM 1842 C CA . THR B 1 46 ? -5.969 13.688 14.891 1 89.5 46 THR B CA 1
ATOM 1843 C C . THR B 1 46 ? -4.902 14.539 15.578 1 89.5 46 THR B C 1
ATOM 1845 O O . THR B 1 46 ? -5.219 15.391 16.406 1 89.5 46 THR B O 1
ATOM 1848 N N . GLU B 1 47 ? -3.68 14.266 15.234 1 92.31 47 GLU B N 1
ATOM 1849 C CA . GLU B 1 47 ? -2.592 15.039 15.828 1 92.31 47 GLU B CA 1
ATOM 1850 C C . GLU B 1 47 ? -2.701 16.516 15.461 1 92.31 47 GLU B C 1
ATOM 1852 O O . GLU B 1 47 ? -2.533 17.391 16.312 1 92.31 47 GLU B O 1
ATOM 1857 N N . VAL B 1 48 ? -3.016 16.859 14.219 1 93.69 48 VAL B N 1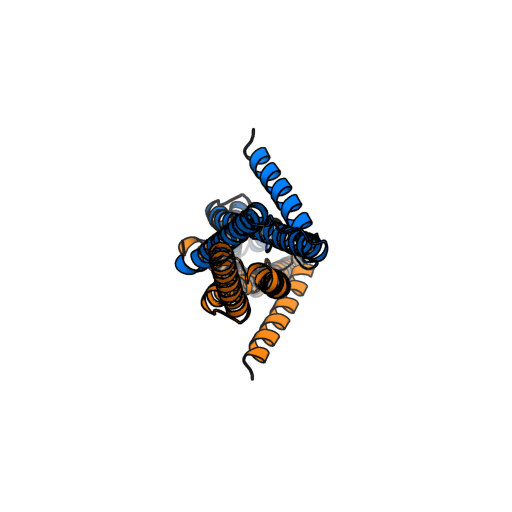
ATOM 1858 C CA . VAL B 1 48 ? -3.178 18.25 13.781 1 93.69 48 VAL B CA 1
ATOM 1859 C C . VAL B 1 48 ? -4.352 18.891 14.516 1 93.69 48 VAL B C 1
ATOM 1861 O O . VAL B 1 48 ? -4.238 20.016 15.016 1 93.69 48 VAL B O 1
ATOM 1864 N N . ALA B 1 49 ? -5.445 18.188 14.617 1 91.5 49 ALA B N 1
ATOM 1865 C CA . ALA B 1 49 ? -6.617 18.688 15.328 1 91.5 49 ALA B CA 1
ATOM 1866 C C . ALA B 1 49 ? -6.293 18.969 16.797 1 91.5 49 ALA B C 1
ATOM 1868 O O . ALA B 1 49 ? -6.73 19.969 17.344 1 91.5 49 ALA B O 1
ATOM 1869 N N . ARG B 1 50 ? -5.574 18.047 17.391 1 93.56 50 ARG B N 1
ATOM 1870 C CA . ARG B 1 50 ? -5.184 18.203 18.781 1 93.56 50 ARG B CA 1
ATOM 1871 C C . ARG B 1 50 ? -4.387 19.5 18.984 1 93.56 50 ARG B C 1
ATOM 1873 O O . ARG B 1 50 ? -4.648 20.25 19.922 1 93.56 50 ARG B O 1
ATOM 1880 N N . VAL B 1 51 ? -3.436 19.75 18.156 1 94.12 51 VAL B N 1
ATOM 1881 C CA . VAL B 1 51 ? -2.611 20.938 18.25 1 94.12 51 VAL B CA 1
ATOM 1882 C C . VAL B 1 51 ? -3.479 22.188 18.047 1 94.12 51 VAL B C 1
ATOM 1884 O O . VAL B 1 51 ? -3.359 23.156 18.781 1 94.12 51 VAL B O 1
ATOM 1887 N N . LEU B 1 52 ? -4.367 22.141 17.047 1 94.88 52 LEU B N 1
ATOM 1888 C CA . LEU B 1 52 ? -5.23 23.281 16.75 1 94.88 52 LEU B CA 1
ATOM 1889 C C . LEU B 1 52 ? -6.148 23.594 17.938 1 94.88 52 LEU B C 1
ATOM 1891 O O . LEU B 1 52 ? -6.43 24.75 18.219 1 94.88 52 LEU B O 1
ATOM 1895 N N . GLU B 1 53 ? -6.555 22.547 18.578 1 94.56 53 GLU B N 1
ATOM 1896 C CA . GLU B 1 53 ? -7.383 22.734 19.766 1 94.56 53 GLU B CA 1
ATOM 1897 C C . GLU B 1 53 ? -6.629 23.516 20.844 1 94.56 53 GLU B C 1
ATOM 1899 O O . GLU B 1 53 ? -7.184 24.438 21.453 1 94.56 53 GLU B O 1
ATOM 1904 N N . ARG B 1 54 ? -5.434 23.156 21.062 1 94.5 54 ARG B N 1
ATOM 1905 C CA . ARG B 1 54 ? -4.605 23.844 22.047 1 94.5 54 ARG B CA 1
ATOM 1906 C C . ARG B 1 54 ? -4.344 25.281 21.609 1 94.5 54 ARG B C 1
ATOM 1908 O O . ARG B 1 54 ? -4.398 26.203 22.438 1 94.5 54 ARG B O 1
ATOM 1915 N N . VAL B 1 55 ? -4.07 25.453 20.391 1 95.56 55 VAL B N 1
ATOM 1916 C CA . VAL B 1 55 ? -3.803 26.781 19.844 1 95.56 55 VAL B CA 1
ATOM 1917 C C . VAL B 1 55 ? -5.035 27.672 20.016 1 95.56 55 VAL B C 1
ATOM 1919 O O . VAL B 1 55 ? -4.914 28.844 20.344 1 95.56 55 VAL B O 1
ATOM 1922 N N . LYS B 1 56 ? -6.176 27.094 19.828 1 95.31 56 LYS B N 1
ATOM 1923 C CA . LYS B 1 56 ? -7.422 27.828 19.984 1 95.31 56 LYS B CA 1
ATOM 1924 C C . LYS B 1 56 ? -7.559 28.359 21.406 1 95.31 56 LYS B C 1
ATOM 1926 O O . LYS B 1 56 ? -8.016 29.5 21.625 1 95.31 56 LYS B O 1
ATOM 1931 N N . LEU B 1 57 ? -7.141 27.609 22.344 1 95.12 57 LEU B N 1
ATOM 1932 C CA . LEU B 1 57 ? -7.207 28.031 23.734 1 95.12 57 LEU B CA 1
ATOM 1933 C C . LEU B 1 57 ? -6.234 29.172 24 1 95.12 57 LEU B C 1
ATOM 1935 O O . LEU B 1 57 ? -6.586 30.156 24.672 1 95.12 57 LEU B O 1
ATOM 1939 N N . ASP B 1 58 ? -5.105 29.047 23.484 1 95.69 58 ASP B N 1
ATOM 1940 C CA . ASP B 1 58 ? -4.113 30.109 23.625 1 95.69 58 ASP B CA 1
ATOM 1941 C C . ASP B 1 58 ? -4.582 31.391 22.953 1 95.69 58 ASP B C 1
ATOM 1943 O O . ASP B 1 58 ? -4.332 32.5 23.453 1 95.69 58 ASP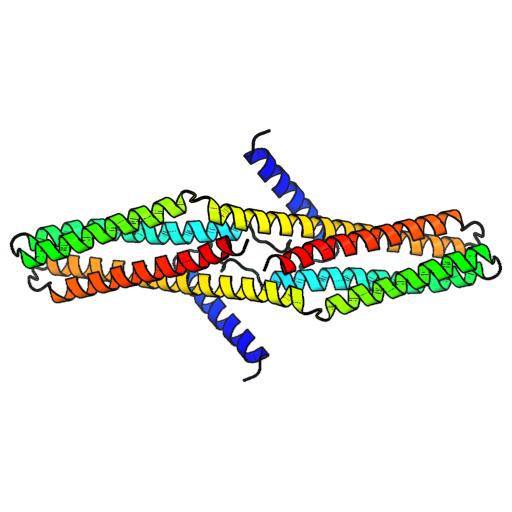 B O 1
ATOM 1947 N N . LEU B 1 59 ? -5.254 31.266 21.844 1 95.75 59 LEU B N 1
ATOM 1948 C CA . LEU B 1 59 ? -5.73 32.406 21.094 1 95.75 59 LEU B CA 1
ATOM 1949 C C . LEU B 1 59 ? -6.773 33.188 21.891 1 95.75 59 LEU B C 1
ATOM 1951 O O . LEU B 1 59 ? -6.891 34.406 21.766 1 95.75 59 LEU B O 1
ATOM 1955 N N . VAL B 1 60 ? -7.512 32.469 22.75 1 93.75 60 VAL B N 1
ATOM 1956 C CA . VAL B 1 60 ? -8.469 33.156 23.625 1 93.75 60 VAL B CA 1
ATOM 1957 C C . VAL B 1 60 ? -7.727 34.094 24.562 1 93.75 60 VAL B C 1
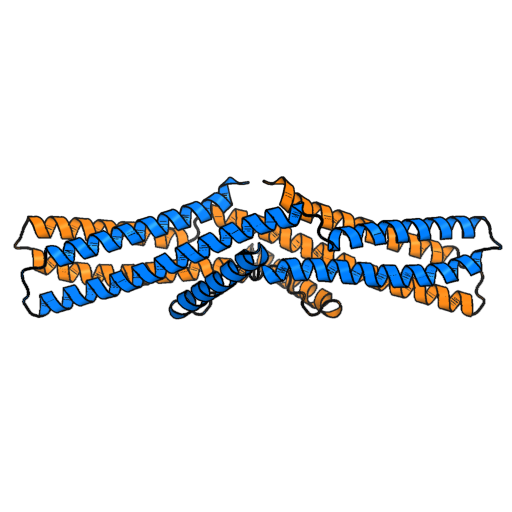ATOM 1959 O O . VAL B 1 60 ? -8.133 35.25 24.75 1 93.75 60 VAL B O 1
ATOM 1962 N N . THR B 1 61 ? -6.598 33.656 25.109 1 92.56 61 THR B N 1
ATOM 1963 C CA . THR B 1 61 ? -5.766 34.469 25.984 1 92.56 61 THR B CA 1
ATOM 1964 C C . THR B 1 61 ? -5.188 35.656 25.219 1 92.56 61 THR B C 1
ATOM 1966 O O . THR B 1 61 ? -5.191 36.781 25.719 1 92.56 61 THR B O 1
ATOM 1969 N N . ILE B 1 62 ? -4.758 35.438 24.062 1 94.5 62 ILE B N 1
ATOM 1970 C CA . ILE B 1 62 ? -4.168 36.469 23.234 1 94.5 62 ILE B CA 1
ATOM 1971 C C . ILE B 1 62 ? -5.223 37.531 22.891 1 94.5 62 ILE B C 1
ATOM 1973 O O . ILE B 1 62 ? -4.957 38.719 22.984 1 94.5 62 ILE B O 1
ATOM 1977 N N . GLN B 1 63 ? -6.387 37.094 22.594 1 93.88 63 GLN B N 1
ATOM 1978 C CA . GLN B 1 63 ? -7.477 37.969 22.234 1 93.88 63 GLN B CA 1
ATOM 1979 C C . GLN B 1 63 ? -7.82 38.906 23.391 1 93.88 63 GLN B C 1
ATOM 1981 O O . GLN B 1 63 ? -8.086 40.094 23.188 1 93.88 63 GLN B O 1
ATOM 1986 N N . ARG B 1 64 ? -7.773 38.438 24.609 1 92.44 64 ARG B N 1
ATOM 1987 C CA . ARG B 1 64 ? -8.078 39.25 25.781 1 92.44 64 ARG B CA 1
ATOM 1988 C C . ARG B 1 64 ? -7.07 40.375 25.953 1 92.44 64 ARG B C 1
ATOM 1990 O O . ARG B 1 64 ? -7.422 41.469 26.422 1 92.44 64 ARG B O 1
ATOM 1997 N N . ALA B 1 65 ? -5.867 40.094 25.469 1 91.06 65 ALA B N 1
ATOM 1998 C CA . ALA B 1 65 ? -4.797 41.094 25.641 1 91.06 65 ALA B CA 1
ATOM 1999 C C . ALA B 1 65 ? -4.875 42.156 24.578 1 91.06 65 ALA B C 1
ATOM 2001 O O . ALA B 1 65 ? -4.207 43.188 24.688 1 91.06 65 ALA B O 1
ATOM 2002 N N . THR B 1 66 ? -5.73 41.969 23.578 1 92.31 66 THR B N 1
ATOM 2003 C CA . THR B 1 66 ? -5.746 42.906 22.453 1 92.31 66 THR B CA 1
ATOM 2004 C C . THR B 1 66 ? -6.98 43.812 22.516 1 92.31 66 THR B C 1
ATOM 2006 O O . THR B 1 66 ? -7.219 44.594 21.609 1 92.31 66 THR B O 1
ATOM 2009 N N . VAL B 1 67 ? -7.77 43.781 23.547 1 89.06 67 VAL B N 1
ATOM 2010 C CA . VAL B 1 67 ? -9.094 44.406 23.609 1 89.06 67 VAL B CA 1
ATOM 2011 C C . VAL B 1 67 ? -8.961 45.938 23.531 1 89.06 67 VAL B C 1
ATOM 2013 O O . VAL B 1 67 ? -9.898 46.625 23.125 1 89.06 67 VAL B O 1
ATOM 2016 N N . ASN B 1 68 ? -7.785 46.531 23.828 1 88.62 68 ASN B N 1
ATOM 2017 C CA . ASN B 1 68 ? -7.625 47.969 23.828 1 88.62 68 ASN B CA 1
ATOM 2018 C C . ASN B 1 68 ? -7.012 48.469 22.531 1 88.62 68 ASN B C 1
ATOM 2020 O O . ASN B 1 68 ? -6.719 49.656 22.391 1 88.62 68 ASN B O 1
ATOM 2024 N N . ASP B 1 69 ? -6.68 47.656 21.688 1 91.81 69 ASP B N 1
ATOM 2025 C CA . ASP B 1 69 ? -6.129 47.969 20.375 1 91.81 69 ASP B CA 1
ATOM 2026 C C . ASP B 1 69 ? -7 47.375 19.266 1 91.81 69 ASP B C 1
ATOM 2028 O O . ASP B 1 69 ? -6.957 46.188 18.984 1 91.81 69 ASP B O 1
ATOM 2032 N N . LEU B 1 70 ? -7.77 48.219 18.578 1 91.31 70 LEU B N 1
ATOM 2033 C CA . LEU B 1 70 ? -8.773 47.812 17.609 1 91.31 70 LEU B CA 1
ATOM 2034 C C . LEU B 1 70 ? -8.133 47.031 16.469 1 91.31 70 LEU B C 1
ATOM 2036 O O . LEU B 1 70 ? -8.703 46.031 16.016 1 91.31 70 LEU B O 1
ATOM 2040 N N . ASP B 1 71 ? -6.938 47.469 16.031 1 91.19 71 ASP B N 1
ATOM 2041 C CA . ASP B 1 71 ? -6.246 46.75 14.953 1 91.19 71 ASP B CA 1
ATOM 2042 C C . ASP B 1 71 ? -5.832 45.344 15.375 1 91.19 71 ASP B C 1
ATOM 2044 O O . ASP B 1 71 ? -6.047 44.375 14.641 1 91.19 71 ASP B O 1
ATOM 2048 N N . LEU B 1 72 ? -5.328 45.219 16.578 1 92.69 72 LEU B N 1
ATOM 2049 C CA . LEU B 1 72 ? -4.895 43.938 17.094 1 92.69 72 LEU B CA 1
ATOM 2050 C C . LEU B 1 72 ? -6.094 43.031 17.359 1 92.69 72 LEU B C 1
ATOM 2052 O O . LEU B 1 72 ? -6.008 41.812 17.172 1 92.69 72 LEU B O 1
ATOM 2056 N N . MET B 1 73 ? -7.145 43.625 17.781 1 93.5 73 MET B N 1
ATOM 2057 C CA . MET B 1 73 ? -8.367 42.844 18.016 1 93.5 73 MET B CA 1
ATOM 2058 C C . MET B 1 73 ? -8.875 42.219 16.719 1 93.5 73 MET B C 1
ATOM 2060 O O . MET B 1 73 ? -9.273 41.062 16.703 1 93.5 73 MET B O 1
ATOM 2064 N N . ARG B 1 74 ? -8.781 43 15.695 1 93.5 74 ARG B N 1
ATOM 2065 C CA . ARG B 1 74 ? -9.234 42.5 14.398 1 93.5 74 ARG B CA 1
ATOM 2066 C C . ARG B 1 74 ? -8.336 41.375 13.906 1 93.5 74 ARG B C 1
ATOM 2068 O O . ARG B 1 74 ? -8.828 40.375 13.398 1 93.5 74 ARG B O 1
ATOM 2075 N N . ASP B 1 75 ? -7.074 41.594 14.055 1 93.38 75 ASP B N 1
ATOM 2076 C CA . ASP B 1 75 ? -6.117 40.562 13.625 1 93.38 75 ASP B CA 1
ATOM 2077 C C . ASP B 1 75 ? -6.324 39.25 14.383 1 93.38 75 ASP B C 1
ATOM 2079 O O . ASP B 1 75 ? -6.348 38.188 13.781 1 93.38 75 ASP B O 1
ATOM 2083 N N . THR B 1 76 ? -6.48 39.375 15.68 1 95.06 76 THR B N 1
ATOM 2084 C CA . THR B 1 76 ? -6.637 38.188 16.5 1 95.06 76 THR B CA 1
ATOM 2085 C C . THR B 1 76 ? -7.941 37.469 16.172 1 95.06 76 THR B C 1
ATOM 2087 O O . THR B 1 76 ? -7.996 36.219 16.172 1 95.06 76 THR B O 1
ATOM 2090 N N . GLU B 1 77 ? -8.922 38.25 15.891 1 94.06 77 GLU B N 1
ATOM 2091 C CA . GLU B 1 77 ? -10.203 37.656 15.508 1 94.06 77 GLU B CA 1
ATOM 2092 C C . GLU B 1 77 ? -10.078 36.875 14.203 1 94.06 77 GLU B C 1
ATOM 2094 O O . GLU B 1 77 ? -10.664 35.812 14.055 1 94.06 77 GLU B O 1
ATOM 2099 N N . ARG B 1 78 ? -9.375 37.438 13.305 1 94.25 78 ARG B N 1
ATOM 2100 C CA . ARG B 1 78 ? -9.148 36.781 12.023 1 94.25 78 ARG B CA 1
ATOM 2101 C C . ARG B 1 78 ? -8.398 35.469 12.195 1 94.25 78 ARG B C 1
ATOM 2103 O O . ARG B 1 78 ? -8.758 34.469 11.594 1 94.25 78 ARG B O 1
ATOM 2110 N N . ILE B 1 79 ? -7.41 35.469 13.039 1 95.19 79 ILE B N 1
ATOM 2111 C CA . ILE B 1 79 ? -6.605 34.281 13.289 1 95.19 79 ILE B CA 1
ATOM 2112 C C . ILE B 1 79 ? -7.457 33.219 13.977 1 95.19 79 ILE B C 1
ATOM 2114 O O . ILE B 1 79 ? -7.387 32.031 13.625 1 95.19 79 ILE B O 1
ATOM 2118 N N . ARG B 1 80 ? -8.258 33.688 14.922 1 95.44 80 ARG B N 1
ATOM 2119 C CA . ARG B 1 80 ? -9.133 32.75 15.617 1 95.44 80 ARG B CA 1
ATOM 2120 C C . ARG B 1 80 ? -10.125 32.094 14.656 1 95.44 80 ARG B C 1
ATOM 2122 O O . ARG B 1 80 ? -10.375 30.906 14.727 1 95.44 80 ARG B O 1
ATOM 2129 N N . ALA B 1 81 ? -10.672 32.875 13.789 1 94.31 81 ALA B N 1
ATOM 2130 C CA . ALA B 1 81 ? -11.617 32.344 12.805 1 94.31 81 ALA B CA 1
ATOM 2131 C C . ALA B 1 81 ? -10.945 31.328 11.898 1 94.31 81 ALA B C 1
ATOM 2133 O O . ALA B 1 81 ? -11.539 30.281 11.586 1 94.31 81 ALA B O 1
ATOM 2134 N N . LYS B 1 82 ? -9.797 31.641 11.461 1 93.31 82 LYS B N 1
ATOM 2135 C CA . LYS B 1 82 ? -9.023 30.719 10.633 1 93.31 82 LYS B CA 1
ATOM 2136 C C . LYS B 1 82 ? -8.766 29.406 11.367 1 93.31 82 LYS B C 1
ATOM 2138 O O . LYS B 1 82 ? -8.969 28.328 10.805 1 93.31 82 LYS B O 1
ATOM 2143 N N . ALA B 1 83 ? -8.297 29.516 12.617 1 94.69 83 ALA B N 1
ATOM 2144 C CA . ALA B 1 83 ? -8.023 28.344 13.438 1 94.69 83 ALA B CA 1
ATOM 2145 C C . ALA B 1 83 ? -9.266 27.469 13.594 1 94.69 83 ALA B C 1
ATOM 2147 O O . ALA B 1 83 ? -9.203 26.25 13.469 1 94.69 83 ALA B O 1
ATOM 2148 N N . ASP B 1 84 ? -10.414 28.109 13.812 1 94.06 84 ASP B N 1
ATOM 2149 C CA . ASP B 1 84 ? -11.672 27.391 13.984 1 94.06 84 ASP B CA 1
ATOM 2150 C C . ASP B 1 84 ? -12.055 26.656 12.703 1 94.06 84 ASP B C 1
ATOM 2152 O O . ASP B 1 84 ? -12.414 25.469 12.742 1 94.06 84 ASP B O 1
ATOM 2156 N N . ARG B 1 85 ? -11.984 27.344 11.648 1 91.31 85 ARG B N 1
ATOM 2157 C CA . ARG B 1 85 ? -12.344 26.75 10.367 1 91.31 85 ARG B CA 1
ATOM 2158 C C . ARG B 1 85 ? -11.461 25.562 10.039 1 91.31 85 ARG B C 1
ATOM 2160 O O . ARG B 1 85 ? -11.953 24.5 9.633 1 91.31 85 ARG B O 1
ATOM 2167 N N . TYR B 1 86 ? -10.227 25.812 10.227 1 91.06 86 TYR B N 1
ATOM 2168 C CA . TYR B 1 86 ? -9.297 24.75 9.875 1 91.06 86 TYR B CA 1
ATOM 2169 C C . TYR B 1 86 ? -9.461 23.562 10.812 1 91.06 86 TYR B C 1
ATOM 2171 O O . TYR B 1 86 ? -9.367 22.406 10.383 1 91.06 86 TYR B O 1
ATOM 2179 N N . TYR B 1 87 ? -9.672 23.859 12.062 1 92.19 87 TYR B N 1
ATOM 2180 C CA . TYR B 1 87 ? -9.938 22.797 13.023 1 92.19 87 TYR B CA 1
ATOM 2181 C C . TYR B 1 87 ? -11.125 21.953 12.586 1 92.19 87 TYR B C 1
ATOM 2183 O O . TYR B 1 87 ? -11.055 20.719 12.586 1 92.19 87 TYR B O 1
ATOM 2191 N N . ILE B 1 88 ? -12.125 22.516 12.156 1 87.25 88 ILE B N 1
ATOM 2192 C CA . ILE B 1 88 ? -13.344 21.828 11.727 1 87.25 88 ILE B CA 1
ATOM 2193 C C . ILE B 1 88 ? -13.055 21 10.477 1 87.25 88 ILE B C 1
ATOM 2195 O O . ILE B 1 88 ? -13.469 19.844 10.383 1 87.25 88 ILE B O 1
ATOM 2199 N N . ASP B 1 89 ? -12.336 21.594 9.516 1 84.81 89 ASP B N 1
ATOM 2200 C CA . ASP B 1 89 ? -12.023 20.906 8.258 1 84.81 89 ASP B CA 1
ATOM 2201 C C . ASP B 1 89 ? -11.219 19.641 8.508 1 84.81 89 ASP B C 1
ATOM 2203 O O . ASP B 1 89 ? -11.508 18.594 7.922 1 84.81 89 ASP B O 1
ATOM 2207 N N . VAL B 1 90 ? -10.25 19.75 9.328 1 86.56 90 VAL B N 1
ATOM 2208 C CA . VAL B 1 90 ? -9.383 18.625 9.633 1 86.56 90 VAL B CA 1
ATOM 2209 C C . VAL B 1 90 ? -10.18 17.547 10.367 1 86.56 90 VAL B C 1
ATOM 2211 O O . VAL B 1 90 ? -10.07 16.359 10.039 1 86.56 90 VAL B O 1
ATOM 2214 N N . LYS B 1 91 ? -10.992 17.953 11.297 1 82.44 91 LYS B N 1
ATOM 2215 C CA . LYS B 1 91 ? -11.773 17.016 12.094 1 82.44 91 LYS B CA 1
ATOM 2216 C C . LYS B 1 91 ? -12.805 16.297 11.234 1 82.44 91 LYS B C 1
ATOM 2218 O O . LYS B 1 91 ? -13.055 15.102 11.422 1 82.44 91 LYS B O 1
ATOM 2223 N N . LYS B 1 92 ? -13.398 16.953 10.328 1 75.81 92 LYS B N 1
ATOM 2224 C CA . LYS B 1 92 ? -14.383 16.375 9.43 1 75.81 92 LYS B CA 1
ATOM 2225 C C . LYS B 1 92 ? -13.758 15.273 8.57 1 75.81 92 LYS B C 1
ATOM 2227 O O . LYS B 1 92 ? -14.391 14.242 8.32 1 75.81 92 LYS B O 1
ATOM 2232 N N . ALA B 1 93 ? -12.672 15.688 8.086 1 68.69 93 ALA B N 1
ATOM 2233 C CA . ALA B 1 93 ? -11.992 14.711 7.242 1 68.69 93 ALA B CA 1
ATOM 2234 C C . ALA B 1 93 ? -11.641 13.453 8.031 1 68.69 93 ALA B C 1
ATOM 2236 O O . ALA B 1 93 ? -11.594 12.352 7.48 1 68.69 93 ALA B O 1
ATOM 2237 N N . VAL B 1 94 ? -11.195 13.672 9.32 1 61.25 94 VAL B N 1
ATOM 2238 C CA . VAL B 1 94 ? -10.953 12.531 10.203 1 61.25 94 VAL B CA 1
ATOM 2239 C C . VAL B 1 94 ? -12.18 11.633 10.234 1 61.25 94 VAL B C 1
ATOM 2241 O O . VAL B 1 94 ? -12.062 10.406 10.211 1 61.25 94 VAL B O 1
ATOM 2244 N N . ASN B 1 95 ? -13.312 12.25 10.367 1 56.41 95 ASN B N 1
ATOM 2245 C CA . ASN B 1 95 ? -14.578 11.531 10.531 1 56.41 95 ASN B CA 1
ATOM 2246 C C . ASN B 1 95 ? -15.117 11.031 9.195 1 56.41 95 ASN B C 1
ATOM 2248 O O . ASN B 1 95 ? -16.219 10.469 9.133 1 56.41 95 ASN B O 1
ATOM 2252 N N . GLY B 1 96 ? -14.422 10.797 8.273 1 50.78 96 GLY B N 1
ATOM 2253 C CA . GLY B 1 96 ? -14.883 9.93 7.203 1 50.78 96 GLY B CA 1
ATOM 2254 C C . GLY B 1 96 ? -15.109 10.664 5.895 1 50.78 96 GLY B C 1
ATOM 2255 O O . GLY B 1 96 ? -15.93 10.242 5.078 1 50.78 96 GLY B O 1
ATOM 2256 N N . TYR B 1 97 ? -14.648 11.781 5.715 1 46.75 97 TYR B N 1
ATOM 2257 C CA . TYR B 1 97 ? -14.977 12.102 4.328 1 46.75 97 TYR B CA 1
ATOM 2258 C C . TYR B 1 97 ? -14.477 11.016 3.387 1 46.75 97 TYR B C 1
ATOM 2260 O O . TYR B 1 97 ? -13.312 10.602 3.465 1 46.75 97 TYR B O 1
ATOM 2268 N N . SER B 1 98 ? -15.5 10.172 2.848 1 48.47 98 SER B N 1
ATOM 2269 C CA . SER B 1 98 ? -15.828 8.891 2.244 1 48.47 98 SER B CA 1
ATOM 2270 C C . SER B 1 98 ? -15 8.641 0.988 1 48.47 98 SER B C 1
ATOM 2272 O O . SER B 1 98 ? -14.75 7.488 0.618 1 48.47 98 SER B O 1
ATOM 2274 N N . ALA B 1 99 ? -14.758 9.672 0.246 1 45.25 99 ALA B N 1
ATOM 2275 C CA . ALA B 1 99 ? -14.391 9.297 -1.117 1 45.25 99 ALA B CA 1
ATOM 2276 C C . ALA B 1 99 ? -13.023 8.617 -1.153 1 45.25 99 ALA B C 1
ATOM 2278 O O . ALA B 1 99 ? -12.828 7.633 -1.865 1 45.25 99 ALA B O 1
ATOM 2279 N N . PHE B 1 100 ? -12.016 9.172 -0.422 1 50.34 100 PHE B N 1
ATOM 2280 C CA . PHE B 1 100 ? -10.688 8.57 -0.347 1 50.34 100 PHE B CA 1
ATOM 2281 C C . PHE B 1 100 ? -10.773 7.145 0.191 1 50.34 100 PHE B C 1
ATOM 2283 O O . PHE B 1 100 ? -10.125 6.238 -0.335 1 50.34 100 PHE B O 1
ATOM 2290 N N . HIS B 1 101 ? -11.633 7.117 1.054 1 56.69 101 HIS B N 1
ATOM 2291 C CA . HIS B 1 101 ? -11.82 5.793 1.638 1 56.69 101 HIS B CA 1
ATOM 2292 C C . HIS B 1 101 ? -12.227 4.777 0.578 1 56.69 101 HIS B C 1
ATOM 2294 O O . HIS B 1 101 ? -11.781 3.625 0.614 1 56.69 101 HIS B O 1
ATOM 2300 N N . ALA B 1 102 ? -12.914 5.32 -0.379 1 55.69 102 ALA B N 1
ATOM 2301 C CA . ALA B 1 102 ? -13.391 4.414 -1.422 1 55.69 102 ALA B CA 1
ATOM 2302 C C . ALA B 1 102 ? -12.242 3.918 -2.287 1 55.69 102 ALA B C 1
ATOM 2304 O O . ALA B 1 102 ? -12.164 2.73 -2.613 1 55.69 102 ALA B O 1
ATOM 2305 N N . ALA B 1 103 ? -11.445 4.84 -2.791 1 54.44 103 ALA B N 1
ATOM 2306 C CA . ALA B 1 103 ? -10.312 4.453 -3.619 1 54.44 103 ALA B CA 1
ATOM 2307 C C . ALA B 1 103 ? -9.391 3.49 -2.871 1 54.44 103 ALA B C 1
ATOM 2309 O O . ALA B 1 103 ? -8.898 2.516 -3.445 1 54.44 103 ALA B O 1
ATOM 2310 N N . ILE B 1 104 ? -9.281 3.861 -1.685 1 59.06 104 ILE B N 1
ATOM 2311 C CA . ILE B 1 104 ? -8.461 2.98 -0.863 1 59.06 104 ILE B CA 1
ATOM 2312 C C . ILE B 1 104 ? -9.117 1.607 -0.757 1 59.06 104 ILE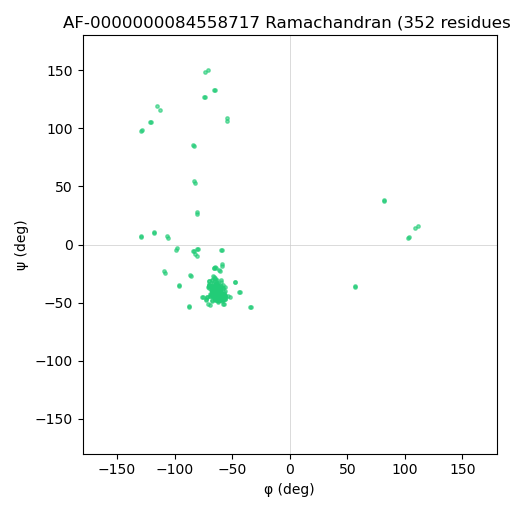 B C 1
ATOM 2314 O O . ILE B 1 104 ? -8.438 0.58 -0.826 1 59.06 104 ILE B O 1
ATOM 2318 N N . LYS B 1 105 ? -10.375 1.696 -0.698 1 62.09 105 LYS B N 1
ATOM 2319 C CA . LYS B 1 105 ? -11.109 0.439 -0.602 1 62.09 105 LYS B CA 1
ATOM 2320 C C . LYS B 1 105 ? -10.961 -0.387 -1.875 1 62.09 105 LYS B C 1
ATOM 2322 O O . LYS B 1 105 ? -10.836 -1.613 -1.815 1 62.09 105 LYS B O 1
ATOM 2327 N N . ILE B 1 106 ? -10.969 0.263 -2.971 1 62.78 106 ILE B N 1
ATOM 2328 C CA . ILE B 1 106 ? -10.797 -0.434 -4.242 1 62.78 106 ILE B CA 1
ATOM 2329 C C . ILE B 1 106 ? -9.398 -1.051 -4.309 1 62.78 106 ILE B C 1
ATOM 2331 O O . ILE B 1 106 ? -9.25 -2.213 -4.691 1 62.78 106 ILE B O 1
ATOM 2335 N N . MET B 1 107 ? -8.484 -0.26 -3.961 1 62.31 107 MET B N 1
ATOM 2336 C CA . MET B 1 107 ? -7.121 -0.773 -3.961 1 62.31 107 MET B CA 1
ATOM 2337 C C . MET B 1 107 ? -6.98 -1.945 -2.996 1 62.31 107 MET B C 1
ATOM 2339 O O . MET B 1 107 ? -6.332 -2.943 -3.314 1 62.31 107 MET B O 1
ATOM 2343 N N . GLU B 1 108 ? -7.648 -1.727 -1.921 1 68.62 108 GLU B N 1
ATOM 2344 C CA . GLU B 1 108 ? -7.594 -2.811 -0.944 1 68.62 108 GLU B CA 1
ATOM 2345 C C . GLU B 1 108 ? -8.258 -4.074 -1.486 1 68.62 108 GLU B C 1
ATOM 2347 O O . GLU B 1 108 ? -7.77 -5.184 -1.259 1 68.62 108 GLU B O 1
ATOM 2352 N N . SER B 1 109 ? -9.328 -3.783 -2.166 1 73.75 109 SER B N 1
ATOM 2353 C CA . SER B 1 109 ? -10.031 -4.922 -2.746 1 73.75 109 SER B CA 1
ATOM 2354 C C . SER B 1 109 ? -9.18 -5.613 -3.809 1 73.75 109 SER B C 1
ATOM 2356 O O . SER B 1 109 ? -9.18 -6.84 -3.912 1 73.75 109 SER B O 1
ATOM 2358 N N . GLU B 1 110 ? -8.5 -4.82 -4.574 1 73.69 110 GLU B N 1
ATOM 2359 C CA . GLU B 1 110 ? -7.625 -5.383 -5.598 1 73.69 110 GLU B CA 1
ATOM 2360 C C . GLU B 1 110 ? -6.457 -6.137 -4.969 1 73.69 110 GLU B C 1
ATOM 2362 O O . GLU B 1 110 ? -6.051 -7.188 -5.469 1 73.69 110 GLU B O 1
ATOM 2367 N N . LEU B 1 111 ? -5.98 -5.617 -3.916 1 77.38 111 LEU B N 1
ATOM 2368 C CA . LEU B 1 111 ? -4.902 -6.301 -3.211 1 77.38 111 LEU B CA 1
ATOM 2369 C C . LEU B 1 111 ? -5.395 -7.617 -2.611 1 77.38 111 LEU B C 1
ATOM 2371 O O . LEU B 1 111 ? -4.684 -8.625 -2.652 1 77.38 111 LEU B O 1
ATOM 2375 N N . ASP B 1 112 ? -6.617 -7.547 -2.102 1 81.75 112 ASP B N 1
ATOM 2376 C CA . ASP B 1 112 ? -7.219 -8.766 -1.578 1 81.75 112 ASP B CA 1
ATOM 2377 C C . ASP B 1 112 ? -7.352 -9.828 -2.67 1 81.75 112 ASP B C 1
ATOM 2379 O O . ASP B 1 112 ? -7.086 -11.008 -2.432 1 81.75 112 ASP B O 1
ATOM 2383 N N . GLU B 1 113 ? -7.727 -9.367 -3.789 1 85.88 113 GLU B N 1
ATOM 2384 C CA . GLU B 1 113 ? -7.844 -10.273 -4.926 1 85.88 113 GLU B CA 1
ATOM 2385 C C . GLU B 1 113 ? -6.488 -10.859 -5.309 1 85.88 113 GLU B C 1
ATOM 2387 O O . GLU B 1 113 ? -6.383 -12.055 -5.613 1 85.88 113 GLU B O 1
ATOM 2392 N N . LEU B 1 114 ? -5.504 -10.062 -5.27 1 86.5 114 LEU B N 1
ATOM 2393 C CA . LEU B 1 114 ? -4.156 -10.523 -5.574 1 86.5 114 LEU B CA 1
ATOM 2394 C C . LEU B 1 114 ? -3.719 -11.602 -4.59 1 86.5 114 LEU B C 1
ATOM 2396 O O . LEU B 1 114 ? -3.129 -12.609 -4.984 1 86.5 114 LEU B O 1
ATOM 2400 N N . ILE B 1 115 ? -4.02 -11.391 -3.332 1 88.06 115 ILE B N 1
ATOM 2401 C CA . ILE B 1 115 ? -3.662 -12.344 -2.293 1 88.06 115 ILE B CA 1
ATOM 2402 C C . ILE B 1 115 ? -4.355 -13.68 -2.559 1 88.06 115 ILE B C 1
ATOM 2404 O O . ILE B 1 115 ? -3.748 -14.742 -2.404 1 88.06 115 ILE B O 1
ATOM 2408 N N . GLU B 1 116 ? -5.562 -13.578 -3.002 1 92.44 116 GLU B N 1
ATOM 2409 C CA . GLU B 1 116 ? -6.309 -14.789 -3.322 1 92.44 116 GLU B CA 1
ATOM 2410 C C . GLU B 1 116 ? -5.664 -15.547 -4.48 1 92.44 116 GLU B C 1
ATOM 2412 O O . GLU B 1 116 ? -5.512 -16.766 -4.426 1 92.44 116 GLU B O 1
ATOM 2417 N N . TRP B 1 117 ? -5.297 -14.836 -5.484 1 93.12 117 TRP B N 1
ATOM 2418 C CA . TRP B 1 117 ? -4.625 -15.461 -6.617 1 93.12 117 TRP B CA 1
ATOM 2419 C C . TRP B 1 117 ? -3.289 -16.062 -6.195 1 93.12 117 TRP B C 1
ATOM 2421 O O . TRP B 1 117 ? -2.945 -17.172 -6.605 1 93.12 117 TRP B O 1
ATOM 2431 N N . ASP B 1 118 ? -2.586 -15.32 -5.406 1 93.06 118 ASP B N 1
ATOM 2432 C CA . ASP B 1 118 ? -1.293 -15.82 -4.941 1 93.06 118 ASP B CA 1
ATOM 2433 C C . ASP B 1 118 ? -1.451 -17.125 -4.164 1 93.06 118 ASP B C 1
ATOM 2435 O O . ASP B 1 118 ? -0.661 -18.047 -4.332 1 93.06 118 ASP B O 1
ATOM 2439 N N . ALA B 1 119 ? -2.434 -17.156 -3.311 1 94.19 119 ALA B N 1
ATOM 2440 C CA . ALA B 1 119 ? -2.691 -18.359 -2.539 1 94.19 119 ALA B CA 1
ATOM 2441 C C . ALA B 1 119 ? -3.006 -19.547 -3.459 1 94.19 119 ALA B C 1
ATOM 2443 O O . ALA B 1 119 ? -2.477 -20.641 -3.277 1 94.19 119 ALA B O 1
ATOM 2444 N N . LYS B 1 120 ? -3.879 -19.297 -4.445 1 95.69 120 LYS B N 1
ATOM 2445 C CA . LYS B 1 120 ? -4.223 -20.328 -5.41 1 95.69 120 LYS B CA 1
ATOM 2446 C C . LYS B 1 120 ? -2.988 -20.812 -6.168 1 95.69 120 LYS B C 1
ATOM 2448 O O . LYS B 1 120 ? -2.812 -22.016 -6.391 1 95.69 120 LYS B O 1
ATOM 2453 N N . LEU B 1 121 ? -2.164 -19.859 -6.539 1 95.69 121 LEU B N 1
ATOM 2454 C CA . LEU B 1 121 ? -0.934 -20.188 -7.25 1 95.69 121 LEU B CA 1
ATOM 2455 C C . LEU B 1 121 ? -0.047 -21.109 -6.414 1 95.69 121 LEU B C 1
ATOM 2457 O O . LEU B 1 121 ? 0.466 -22.109 -6.91 1 95.69 121 LEU B O 1
ATOM 2461 N N . MET B 1 122 ? 0.067 -20.734 -5.168 1 95.62 122 MET B N 1
ATOM 2462 C CA . MET B 1 122 ? 0.911 -21.531 -4.289 1 95.62 122 MET B CA 1
ATOM 2463 C C . MET B 1 122 ? 0.333 -22.922 -4.105 1 95.62 122 MET B C 1
ATOM 2465 O O . MET B 1 122 ? 1.062 -23.922 -4.168 1 95.62 122 MET B O 1
ATOM 2469 N N . ASP B 1 123 ? -0.937 -22.984 -3.914 1 94.62 123 ASP B N 1
ATOM 2470 C CA . ASP B 1 123 ? -1.599 -24.281 -3.721 1 94.62 123 ASP B CA 1
ATOM 2471 C C . ASP B 1 123 ? -1.438 -25.172 -4.949 1 94.62 123 ASP B C 1
ATOM 2473 O O . ASP B 1 123 ? -1.079 -26.344 -4.832 1 94.62 123 ASP B O 1
ATOM 2477 N N . ASN B 1 124 ? -1.695 -24.609 -6.102 1 95.06 124 ASN B N 1
ATOM 2478 C CA . ASN B 1 124 ? -1.641 -25.391 -7.328 1 95.06 124 ASN B CA 1
ATOM 2479 C C . ASN B 1 124 ? -0.207 -25.781 -7.688 1 95.06 124 ASN B C 1
ATOM 2481 O O . ASN B 1 124 ? 0.037 -26.859 -8.234 1 95.06 124 ASN B O 1
ATOM 2485 N N . ALA B 1 125 ? 0.698 -24.875 -7.406 1 94.88 125 ALA B N 1
ATOM 2486 C CA . ALA B 1 125 ? 2.105 -25.203 -7.605 1 94.88 125 ALA B CA 1
ATOM 2487 C C . ALA B 1 125 ? 2.52 -26.391 -6.727 1 94.88 125 ALA B C 1
ATOM 2489 O O . ALA B 1 125 ? 3.184 -27.312 -7.195 1 94.88 125 ALA B O 1
ATOM 2490 N N . ALA B 1 126 ? 2.104 -26.344 -5.477 1 93.88 126 ALA B N 1
ATOM 2491 C CA . ALA B 1 126 ? 2.412 -27.438 -4.555 1 93.88 126 ALA B CA 1
ATOM 2492 C C . ALA B 1 126 ? 1.771 -28.734 -5.02 1 93.88 126 ALA B C 1
ATOM 2494 O O . ALA B 1 126 ? 2.393 -29.797 -4.949 1 93.88 126 ALA B O 1
ATOM 2495 N N . LEU B 1 127 ? 0.554 -28.641 -5.441 1 95.56 127 LEU B N 1
ATOM 2496 C CA . LEU B 1 127 ? -0.156 -29.812 -5.9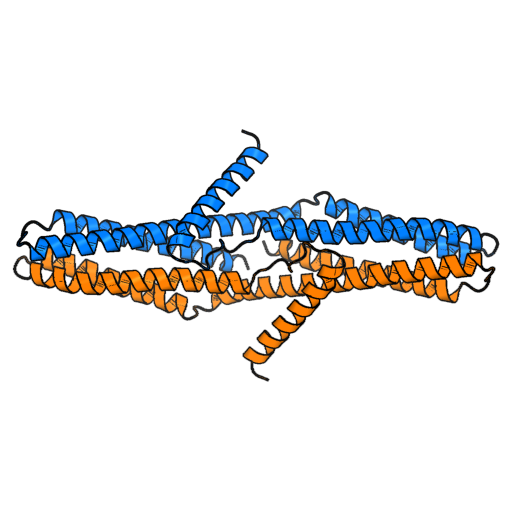45 1 95.56 127 LEU B CA 1
ATOM 2497 C C . LEU B 1 127 ? 0.546 -30.391 -7.168 1 95.56 127 LEU B C 1
ATOM 2499 O O . LEU B 1 127 ? 0.712 -31.609 -7.273 1 95.56 127 LEU B O 1
ATOM 2503 N N . LEU B 1 128 ? 0.927 -29.531 -8.062 1 96.06 128 LEU B N 1
ATOM 2504 C CA . LEU B 1 128 ? 1.628 -29.969 -9.273 1 96.06 128 LEU B CA 1
ATOM 2505 C C . LEU B 1 128 ? 2.904 -30.719 -8.914 1 96.06 128 LEU B C 1
ATOM 2507 O O . LEU B 1 128 ? 3.184 -31.766 -9.492 1 96.06 128 LEU B O 1
ATOM 2511 N N . LYS B 1 129 ? 3.598 -30.141 -8.008 1 94.69 129 LYS B N 1
ATOM 2512 C CA . LYS B 1 129 ? 4.824 -30.781 -7.543 1 94.69 129 LYS B CA 1
ATOM 2513 C C . LYS B 1 129 ? 4.539 -32.188 -6.984 1 94.69 129 LYS B C 1
ATOM 2515 O O . LYS B 1 129 ? 5.227 -33.125 -7.32 1 94.69 129 LYS B O 1
ATOM 2520 N N . LYS B 1 130 ? 3.561 -32.25 -6.164 1 95.81 130 LYS B N 1
ATOM 2521 C CA . LYS B 1 130 ? 3.18 -33.531 -5.559 1 95.81 130 LYS B CA 1
ATOM 2522 C C . LYS B 1 130 ? 2.754 -34.531 -6.621 1 95.81 130 LYS B C 1
ATOM 2524 O O . LYS B 1 130 ? 3.162 -35.719 -6.582 1 95.81 130 LYS B O 1
ATOM 2529 N N . GLU B 1 131 ? 1.945 -34.125 -7.551 1 96.25 131 GLU B N 1
ATOM 2530 C CA . GLU B 1 131 ? 1.415 -35 -8.594 1 96.25 131 GLU B CA 1
ATOM 2531 C C . GLU B 1 131 ? 2.529 -35.531 -9.492 1 96.25 131 GLU B C 1
ATOM 2533 O O . GLU B 1 131 ? 2.551 -36.719 -9.828 1 96.25 131 GLU B O 1
ATOM 2538 N N . THR B 1 132 ? 3.441 -34.656 -9.898 1 96.56 132 THR B N 1
ATOM 2539 C CA . THR B 1 132 ? 4.523 -35.062 -10.781 1 96.56 132 THR B CA 1
ATOM 2540 C C . THR B 1 132 ? 5.457 -36.031 -10.062 1 96.56 132 THR B C 1
ATOM 2542 O O . THR B 1 132 ? 5.848 -37.062 -10.633 1 96.56 132 THR B O 1
ATOM 2545 N N . LYS B 1 133 ? 5.734 -35.781 -8.82 1 95.31 133 LYS B N 1
ATOM 2546 C CA . LYS B 1 133 ? 6.578 -36.688 -8.039 1 95.31 133 LYS B CA 1
ATOM 2547 C C . LYS B 1 133 ? 5.926 -38.062 -7.879 1 95.31 133 LYS B C 1
ATOM 2549 O O . LYS B 1 133 ? 6.59 -39.094 -8.016 1 95.31 133 LYS B O 1
ATOM 2554 N N . ALA B 1 134 ? 4.68 -38.031 -7.586 1 96 134 ALA B N 1
ATOM 2555 C CA . ALA B 1 134 ? 3.945 -39.281 -7.422 1 96 134 ALA B CA 1
ATOM 2556 C C . ALA B 1 134 ? 3.941 -40.094 -8.719 1 96 134 ALA B C 1
ATOM 2558 O O . ALA B 1 134 ? 4.102 -41.312 -8.695 1 96 134 ALA B O 1
ATOM 2559 N N . LEU B 1 135 ? 3.738 -39.406 -9.812 1 96.06 135 LEU B N 1
ATOM 2560 C CA . LEU B 1 135 ? 3.697 -40.094 -11.102 1 96.06 135 LEU B CA 1
ATOM 2561 C C . LEU B 1 135 ? 5.055 -40.688 -11.445 1 96.06 135 LEU B C 1
ATOM 2563 O O . LEU B 1 135 ? 5.137 -41.812 -11.922 1 96.06 135 LEU B O 1
ATOM 2567 N N . VAL B 1 136 ? 6.125 -39.969 -11.156 1 95.44 136 VAL B N 1
ATOM 2568 C CA . VAL B 1 136 ? 7.477 -40.469 -11.398 1 95.44 136 VAL B CA 1
ATOM 2569 C C . VAL B 1 136 ? 7.73 -41.688 -10.547 1 95.44 136 VAL B C 1
ATOM 2571 O O . VAL B 1 136 ? 8.273 -42.688 -11.039 1 95.44 136 VAL B O 1
ATOM 2574 N N . LYS B 1 137 ? 7.285 -41.656 -9.32 1 95.81 137 LYS B N 1
ATOM 2575 C CA . LYS B 1 137 ? 7.449 -42.812 -8.43 1 95.81 137 LYS B CA 1
ATOM 2576 C C . LYS B 1 137 ? 6.711 -44.031 -8.969 1 95.81 137 LYS B C 1
ATOM 2578 O O . LYS B 1 137 ? 7.23 -45.156 -8.914 1 95.81 137 LYS B O 1
ATOM 2583 N N . ARG B 1 138 ? 5.539 -43.844 -9.492 1 94.69 138 ARG B N 1
ATOM 2584 C CA . ARG B 1 138 ? 4.754 -44.938 -10.07 1 94.69 138 ARG B CA 1
ATOM 2585 C C . ARG B 1 138 ? 5.449 -45.531 -11.289 1 94.69 138 ARG B C 1
ATOM 2587 O O . ARG B 1 138 ? 5.496 -46.75 -11.461 1 94.69 138 ARG B O 1
ATOM 2594 N N . ILE B 1 139 ? 5.996 -44.688 -12.07 1 93.5 139 ILE B N 1
ATOM 2595 C CA . ILE B 1 139 ? 6.691 -45.094 -13.281 1 93.5 139 ILE B CA 1
ATOM 2596 C C . ILE B 1 139 ? 7.941 -45.906 -12.906 1 93.5 139 ILE B C 1
ATOM 2598 O O . ILE B 1 139 ? 8.203 -46.938 -13.477 1 93.5 139 ILE B O 1
ATOM 2602 N N . ASP B 1 140 ? 8.594 -45.438 -11.93 1 93.62 140 ASP B N 1
ATOM 2603 C CA . ASP B 1 140 ? 9.797 -46.094 -11.469 1 93.62 140 ASP B CA 1
ATOM 2604 C C . ASP B 1 140 ? 9.469 -47.469 -10.891 1 93.62 140 ASP B C 1
ATOM 2606 O O . ASP B 1 140 ? 10.289 -48.406 -10.945 1 93.62 140 ASP B O 1
ATOM 2610 N N . ALA B 1 141 ? 8.258 -47.594 -10.375 1 94.5 141 ALA B N 1
ATOM 2611 C CA . ALA B 1 141 ? 7.82 -48.844 -9.781 1 94.5 141 ALA B CA 1
ATOM 2612 C C . ALA B 1 141 ? 7.301 -49.812 -10.852 1 94.5 141 ALA B C 1
ATOM 2614 O O . ALA B 1 141 ? 6.906 -50.938 -10.547 1 94.5 141 ALA B O 1
ATOM 2615 N N . GLY B 1 142 ? 7.207 -49.375 -12.117 1 91.38 142 GLY B N 1
ATOM 2616 C CA . GLY B 1 142 ? 6.859 -50.25 -13.227 1 91.38 142 GLY B CA 1
ATOM 2617 C C . GLY B 1 142 ? 5.422 -50.094 -13.68 1 91.38 142 GLY B C 1
ATOM 2618 O O . GLY B 1 142 ? 4.938 -50.875 -14.5 1 91.38 142 GLY B O 1
ATOM 2619 N N . GLU B 1 143 ? 4.75 -49.125 -13.102 1 89.44 143 GLU B N 1
ATOM 2620 C CA . GLU B 1 143 ? 3.367 -48.875 -13.508 1 89.44 143 GLU B CA 1
ATOM 2621 C C . GLU B 1 143 ? 3.291 -48.406 -14.953 1 89.44 143 GLU B C 1
ATOM 2623 O O . GLU B 1 143 ? 4.055 -47.531 -15.367 1 89.44 143 GLU B O 1
ATOM 2628 N N . THR B 1 144 ? 2.35 -49.031 -15.719 1 85.75 144 THR B N 1
ATOM 2629 C CA . THR B 1 144 ? 2.234 -48.688 -17.141 1 85.75 144 THR B CA 1
ATOM 2630 C C . THR B 1 144 ? 0.956 -47.906 -17.391 1 85.75 144 THR B C 1
ATOM 2632 O O . THR B 1 144 ? 0.831 -47.219 -18.422 1 85.75 144 THR B O 1
ATOM 2635 N N . LYS B 1 145 ? -0.022 -48.062 -16.5 1 89.06 145 LYS B N 1
ATOM 2636 C CA . LYS B 1 145 ? -1.28 -47.344 -16.688 1 89.06 145 LYS B CA 1
ATOM 2637 C C . LYS B 1 145 ? -1.191 -45.906 -16.125 1 89.06 145 LYS B C 1
ATOM 2639 O O . LYS B 1 145 ? -1.636 -45.656 -15.008 1 89.06 145 LYS B O 1
ATOM 2644 N N . ILE B 1 146 ? -0.673 -44.906 -16.938 1 92.75 146 ILE B N 1
ATOM 2645 C CA . ILE B 1 146 ? -0.422 -43.562 -16.391 1 92.75 146 ILE B CA 1
ATOM 2646 C C . ILE B 1 146 ? -1.274 -42.562 -17.125 1 92.75 146 ILE B C 1
ATOM 2648 O O . ILE B 1 146 ? -1.099 -41.344 -16.938 1 92.75 146 ILE B O 1
ATOM 2652 N N . LYS B 1 147 ? -2.215 -43.062 -17.953 1 91.81 147 LYS B N 1
ATOM 2653 C CA . LYS B 1 147 ? -3.033 -42.156 -18.766 1 91.81 147 LYS B CA 1
ATOM 2654 C C . LYS B 1 147 ? -3.861 -41.219 -17.875 1 91.81 147 LYS B C 1
ATOM 2656 O O . LYS B 1 147 ? -3.891 -40.031 -18.094 1 91.81 147 LYS B O 1
ATOM 2661 N N . VAL B 1 148 ? -4.523 -41.844 -16.875 1 93.56 148 VAL B N 1
ATOM 2662 C CA . VAL B 1 148 ? -5.422 -41.062 -16.016 1 93.56 148 VAL B CA 1
ATOM 2663 C C . VAL B 1 148 ? -4.613 -40.094 -15.172 1 93.56 148 VAL B C 1
ATOM 2665 O O . VAL B 1 148 ? -4.887 -38.875 -15.172 1 93.56 148 VAL B O 1
ATOM 2668 N N . PRO B 1 149 ? -3.529 -40.5 -14.5 1 94.75 149 PRO B N 1
ATOM 2669 C CA . PRO B 1 149 ? -2.725 -39.562 -13.734 1 94.75 149 PRO B CA 1
ATOM 2670 C C . PRO B 1 149 ? -2.141 -38.438 -14.609 1 94.75 149 PRO B C 1
ATOM 2672 O O . PRO B 1 149 ? -1.999 -37.312 -14.148 1 94.75 149 PRO B O 1
ATOM 2675 N N . LEU B 1 150 ? -1.799 -38.781 -15.797 1 94.38 150 LEU B N 1
ATOM 2676 C CA . LEU B 1 150 ? -1.258 -37.781 -16.703 1 94.38 150 LEU B CA 1
ATOM 2677 C C . LEU B 1 150 ? -2.309 -36.719 -17.047 1 94.38 150 LEU B C 1
ATOM 2679 O O . LEU B 1 150 ? -1.997 -35.531 -17.125 1 94.38 150 LEU B O 1
ATOM 2683 N N . ARG B 1 151 ? -3.482 -37.156 -17.25 1 94.12 151 ARG B N 1
ATOM 2684 C CA . ARG B 1 151 ? -4.574 -36.25 -17.531 1 94.12 151 ARG B CA 1
ATOM 2685 C C . ARG B 1 151 ? -4.832 -35.312 -16.328 1 94.12 151 ARG B C 1
ATOM 2687 O O . ARG B 1 151 ? -5.078 -34.125 -16.5 1 94.12 151 ARG B O 1
ATOM 2694 N N . GLU B 1 152 ? -4.801 -35.875 -15.156 1 94.75 152 GLU B N 1
ATOM 2695 C CA . GLU B 1 152 ? -4.977 -35.094 -13.938 1 94.75 152 GLU B CA 1
ATOM 2696 C C . GLU B 1 152 ? -3.889 -34.031 -13.805 1 94.75 152 GLU B C 1
ATOM 2698 O O . GLU B 1 152 ? -4.164 -32.906 -13.414 1 94.75 152 GLU B O 1
ATOM 2703 N N . LEU B 1 153 ? -2.711 -34.406 -14.133 1 95.38 153 LEU B N 1
ATOM 2704 C CA . LEU B 1 153 ? -1.585 -33.5 -14.117 1 95.38 153 LEU B CA 1
ATOM 2705 C C . LEU B 1 153 ? -1.823 -32.344 -15.086 1 95.38 153 LEU B C 1
ATOM 2707 O O . LEU B 1 153 ? -1.584 -31.172 -14.742 1 95.38 153 LEU B O 1
ATOM 2711 N N . GLU B 1 154 ? -2.252 -32.625 -16.234 1 94.31 154 GLU B N 1
ATOM 2712 C CA . GLU B 1 154 ? -2.537 -31.609 -17.219 1 94.31 154 GLU B CA 1
ATOM 2713 C C . GLU B 1 154 ? -3.596 -30.625 -16.719 1 94.31 154 GLU B C 1
ATOM 2715 O O . GLU B 1 154 ? -3.479 -29.422 -16.922 1 94.31 154 GLU B O 1
ATOM 2720 N N . MET B 1 155 ? -4.605 -31.156 -16.078 1 95.19 155 MET B N 1
ATOM 2721 C CA . MET B 1 155 ? -5.668 -30.312 -15.539 1 95.19 155 MET B CA 1
ATOM 2722 C C . MET B 1 155 ? -5.121 -29.359 -14.484 1 95.19 155 MET B C 1
ATOM 2724 O O . MET B 1 155 ? -5.5 -28.188 -14.438 1 95.19 155 MET B O 1
ATOM 2728 N N . THR B 1 156 ? -4.254 -29.891 -13.617 1 95.31 156 THR B N 1
ATOM 2729 C CA . THR B 1 156 ? -3.637 -29.062 -12.594 1 95.31 156 THR B CA 1
ATOM 2730 C C . THR B 1 156 ? -2.799 -27.953 -13.227 1 95.31 156 THR B C 1
ATOM 2732 O O . THR B 1 156 ? -2.812 -26.812 -12.766 1 95.31 156 THR B O 1
ATOM 2735 N N . PHE B 1 157 ? -2.078 -28.234 -14.328 1 94.94 157 PHE B N 1
ATOM 2736 C CA . PHE B 1 157 ? -1.306 -27.234 -15.062 1 94.94 157 PHE B CA 1
ATOM 2737 C C . PHE B 1 157 ? -2.215 -26.141 -15.617 1 94.94 157 PHE B C 1
ATOM 2739 O O . PHE B 1 157 ? -1.91 -24.953 -15.5 1 94.94 157 PHE B O 1
ATOM 2746 N N . ASP B 1 158 ? -3.289 -26.594 -16.188 1 95.25 158 ASP B N 1
ATOM 2747 C CA . ASP B 1 158 ? -4.23 -25.641 -16.766 1 95.25 158 ASP B CA 1
ATOM 2748 C C . ASP B 1 158 ? -4.781 -24.688 -15.703 1 95.25 158 ASP B C 1
ATOM 2750 O O . ASP B 1 158 ? -4.922 -23.484 -15.945 1 95.25 158 ASP B O 1
ATOM 2754 N N . GLU B 1 159 ? -5.102 -25.266 -14.578 1 95.81 159 GLU B N 1
ATOM 2755 C CA . GLU B 1 159 ? -5.602 -24.438 -13.477 1 95.81 159 GLU B CA 1
ATOM 2756 C C . GLU B 1 159 ? -4.547 -23.438 -13.008 1 95.81 159 GLU B C 1
ATOM 2758 O O . GLU B 1 159 ? -4.867 -22.281 -12.734 1 95.81 159 GLU B O 1
ATOM 2763 N N . LEU B 1 160 ? -3.312 -23.891 -12.898 1 95.62 160 LEU B N 1
ATOM 2764 C CA . LEU B 1 160 ? -2.219 -23.016 -12.5 1 95.62 160 LEU B CA 1
ATOM 2765 C C . LEU B 1 160 ? -2.059 -21.859 -13.484 1 95.62 160 LEU B C 1
ATOM 2767 O O . LEU B 1 160 ? -1.886 -20.719 -13.086 1 95.62 160 LEU B O 1
ATOM 2771 N N . ILE B 1 161 ? -2.133 -22.188 -14.734 1 92.94 161 ILE B N 1
ATOM 2772 C CA . ILE B 1 161 ? -2.002 -21.172 -15.773 1 92.94 161 ILE B CA 1
ATOM 2773 C C . ILE B 1 161 ? -3.156 -20.172 -15.68 1 92.94 161 ILE B C 1
ATOM 2775 O O . ILE B 1 161 ? -2.953 -18.969 -15.805 1 92.94 161 ILE B O 1
ATOM 2779 N N . GLU B 1 162 ? -4.32 -20.672 -15.438 1 93.75 162 GLU B N 1
ATOM 2780 C CA . GLU B 1 162 ? -5.484 -19.797 -15.273 1 93.75 162 GLU B CA 1
ATOM 2781 C C . GLU B 1 162 ? -5.32 -18.875 -14.07 1 93.75 162 GLU B C 1
ATOM 2783 O O . GLU B 1 162 ? -5.637 -17.688 -14.148 1 93.75 162 GLU B O 1
ATOM 2788 N N . ASP B 1 163 ? -4.875 -19.453 -12.977 1 93.5 163 ASP B N 1
ATOM 2789 C CA . ASP B 1 163 ? -4.633 -18.656 -11.781 1 93.5 163 ASP B CA 1
ATOM 2790 C C . ASP B 1 163 ? -3.617 -17.547 -12.062 1 93.5 163 ASP B C 1
ATOM 2792 O O . ASP B 1 163 ? -3.811 -16.406 -11.648 1 93.5 163 ASP B O 1
ATOM 2796 N N . TYR B 1 164 ? -2.59 -17.891 -12.781 1 91.69 164 TYR B N 1
ATOM 2797 C CA . TYR B 1 164 ? -1.562 -16.922 -13.117 1 91.69 164 TYR B CA 1
ATOM 2798 C C . TYR B 1 164 ? -2.133 -15.805 -13.992 1 91.69 164 TYR B C 1
ATOM 2800 O O . TYR B 1 164 ? -1.862 -14.625 -13.75 1 91.69 164 TYR B O 1
ATOM 2808 N N . ASN B 1 165 ? -2.885 -16.188 -14.938 1 88.94 165 ASN B N 1
ATOM 2809 C CA . ASN B 1 165 ? -3.504 -15.188 -15.805 1 88.94 165 ASN B CA 1
ATOM 2810 C C . ASN B 1 165 ? -4.461 -14.289 -15.039 1 88.94 165 ASN B C 1
ATOM 2812 O O . ASN B 1 165 ? -4.523 -13.086 -15.289 1 88.94 165 ASN B O 1
ATOM 2816 N N . GLY B 1 166 ? -5.242 -14.914 -14.195 1 88 166 GLY B N 1
ATOM 2817 C CA . GLY B 1 166 ? -6.102 -14.117 -13.328 1 88 166 GLY B CA 1
ATOM 2818 C C . GLY B 1 166 ? -5.332 -13.109 -12.484 1 88 166 GLY B C 1
ATOM 2819 O O . GLY B 1 166 ? -5.707 -11.938 -12.414 1 88 166 GLY B O 1
ATOM 2820 N N . ARG B 1 167 ? -4.281 -13.641 -11.906 1 88.19 167 ARG B N 1
ATOM 2821 C CA . ARG B 1 167 ? -3.4 -12.773 -11.133 1 88.19 167 ARG B CA 1
ATOM 2822 C C . ARG B 1 167 ? -2.883 -11.617 -11.984 1 88.19 167 ARG B C 1
ATOM 2824 O O . ARG B 1 167 ? -2.885 -10.469 -11.539 1 88.19 167 ARG B O 1
ATOM 2831 N N . GLU B 1 168 ? -2.465 -11.945 -13.156 1 84.12 168 GLU B N 1
ATOM 2832 C CA . GLU B 1 168 ? -1.895 -10.938 -14.047 1 84.12 168 GLU B CA 1
ATOM 2833 C C . GLU B 1 168 ? -2.939 -9.906 -14.453 1 84.12 168 GLU B C 1
ATOM 2835 O O . GLU B 1 168 ? -2.617 -8.727 -14.633 1 84.12 168 GLU B O 1
ATOM 2840 N N . THR B 1 169 ? -4.148 -10.367 -14.625 1 83.31 169 THR B N 1
ATOM 2841 C CA . THR B 1 169 ? -5.234 -9.453 -14.961 1 83.31 169 THR B CA 1
ATOM 2842 C C . THR B 1 169 ? -5.445 -8.422 -13.859 1 83.31 169 THR B C 1
ATOM 2844 O O . THR B 1 169 ? -5.582 -7.23 -14.133 1 83.31 169 THR B O 1
ATOM 2847 N N . VAL B 1 170 ? -5.461 -8.898 -12.625 1 80.94 170 VAL B N 1
ATOM 2848 C CA . VAL B 1 170 ? -5.602 -7.992 -11.484 1 80.94 170 VAL B CA 1
ATOM 2849 C C . VAL B 1 170 ? -4.395 -7.059 -11.422 1 80.94 170 VAL B C 1
ATOM 2851 O O . VAL B 1 170 ? -4.547 -5.848 -11.227 1 80.94 170 VAL B O 1
ATOM 2854 N N . MET B 1 171 ? -3.352 -7.695 -11.688 1 76 171 MET B N 1
ATOM 2855 C CA . MET B 1 171 ? -2.117 -6.918 -11.633 1 76 171 MET B CA 1
ATOM 2856 C C . MET B 1 171 ? -2.113 -5.836 -12.711 1 76 171 MET B C 1
ATOM 2858 O O . MET B 1 171 ? -1.628 -4.727 -12.484 1 76 171 MET B O 1
ATOM 2862 N N . ARG B 1 172 ? -2.748 -6.203 -13.906 1 72.56 172 ARG B N 1
ATOM 2863 C CA . ARG B 1 172 ? -2.842 -5.25 -15 1 72.56 172 ARG B CA 1
ATOM 2864 C C . ARG B 1 172 ? -3.852 -4.148 -14.688 1 72.56 172 ARG B C 1
ATOM 2866 O O . ARG B 1 172 ? -3.688 -3.008 -15.125 1 72.56 172 ARG B O 1
ATOM 2873 N N . GLY B 1 173 ? -4.988 -4.598 -14.219 1 62.62 173 GLY B N 1
ATOM 2874 C CA . GLY B 1 173 ? -5.977 -3.611 -13.812 1 62.62 173 GLY B CA 1
ATOM 2875 C C . GLY B 1 173 ? -5.402 -2.512 -12.938 1 62.62 173 GLY B C 1
ATOM 2876 O O . GLY B 1 173 ? -5.879 -1.375 -12.969 1 62.62 173 GLY B O 1
ATOM 2877 N N . PHE B 1 174 ? -4.457 -2.963 -12.219 1 57.66 174 PHE B N 1
ATOM 2878 C CA . PHE B 1 174 ? -3.742 -1.928 -11.477 1 57.66 174 PHE B CA 1
ATOM 2879 C C . PHE B 1 174 ? -3.031 -0.974 -12.43 1 57.66 174 PHE B C 1
ATOM 2881 O O . PHE B 1 174 ? -2.881 0.212 -12.133 1 57.66 174 PHE B O 1
ATOM 2888 N N . LYS B 1 175 ? -2.852 -1.537 -13.672 1 51.22 175 LYS B N 1
ATOM 2889 C CA . LYS B 1 175 ? -2.107 -0.801 -14.688 1 51.22 175 LYS B CA 1
ATOM 2890 C C . LYS B 1 175 ? -3.027 0.12 -15.484 1 51.22 175 LYS B C 1
ATOM 2892 O O . LYS B 1 175 ? -2.625 1.216 -15.875 1 51.22 175 LYS B O 1
ATOM 2897 N N . GLU B 1 176 ? -4.102 -0.381 -16.031 1 45.31 176 GLU B N 1
ATOM 2898 C CA . GLU B 1 176 ? -4.984 0.353 -16.922 1 45.31 176 GLU B CA 1
ATOM 2899 C C . GLU B 1 176 ? -5.77 1.425 -16.188 1 45.31 176 GLU B C 1
ATOM 2901 O O . GLU B 1 176 ? -6.27 2.373 -16.781 1 45.31 176 GLU B O 1
ATOM 2906 N N . GLY B 1 177 ? -6.113 1.36 -15.094 1 35.62 177 GLY B N 1
ATOM 2907 C CA . GLY B 1 177 ? -6.828 2.469 -14.477 1 35.62 177 GLY B CA 1
ATOM 2908 C C . GLY B 1 177 ? -6.035 3.764 -14.484 1 35.62 177 GLY B C 1
ATOM 2909 O O . GLY B 1 177 ? -6.465 4.758 -13.898 1 35.62 177 GLY B O 1
ATOM 2910 N N . GLU B 1 178 ? -4.914 3.887 -14.859 1 32.16 178 GLU B N 1
ATOM 2911 C CA . GLU B 1 178 ? -4.371 5.203 -15.172 1 32.16 178 GLU B CA 1
ATOM 2912 C C . GLU B 1 178 ? -4.906 5.715 -16.5 1 32.16 178 GLU B C 1
ATOM 2914 O O . GLU B 1 178 ? -5.121 4.934 -17.438 1 32.16 178 GLU B O 1
#

Secondary structure (DSSP, 8-state):
--HHHHHHHHHHHHHHHHHHHHTT-TT---S--HHHHHHHHHHHHHHHHHHHHHHHHHHHHHHHHTTT-HHHHHHHHHHHHHHHHHHHHHHHHHTT-SHHHHHHHHHHHHHHHHHHHHHHHHHHHHHHHHHHHHHHHHHHTT----HHHHHHHHHHHHHHHHHHHHHHHHHHHHHHT-/--HHHHHHHHHHHHHHHHHHHHTT-TT---S--HHHHHHHHHHHHHHHHHHHHHHHHHHHHHHHHTTT-HHHHHHHHHHHHHHHHHHHHHHHHHTT-SHHHHHHHHHHHHHHHHHHHHHHHHHHHHHHHHHHHHHHHHHHTT----HHHHHHHHHHHHHHHHHHHHHHHHHHHHHHT-

Nearest PDB structures (foldseek):
  5nnv-assembly1_A  TM=3.990E-01  e=3.994E+00  Bacillus subtilis subsp. subtilis str. 168
  3ja6-assembly1_H  TM=3.764E-01  e=4.456E+00  Escherichia coli
  3vkh-assembly2_B  TM=3.429E-01  e=4.456E+00  Dictyostelium discoideum
  4tko-assembly1_B  TM=2.587E-01  e=7.293E+00  Aquifex aeolicus VF5
  5nnv-assembly1_A  TM=4.010E-01  e=4.268E+00  Bacillus subtilis subsp. subtilis str. 168

Solvent-accessible surface area (backbone atoms only — not comparable to full-atom values): 18476 Å² total; per-residue (Å²): 130,52,71,67,48,53,49,49,49,49,49,52,50,46,50,50,41,31,53,57,41,24,76,82,37,73,84,43,66,55,76,42,65,63,73,50,33,58,51,35,51,38,51,51,32,47,52,50,34,52,43,42,54,52,42,52,56,42,45,54,57,49,41,64,74,20,73,88,36,71,69,52,35,50,52,42,50,51,47,49,51,50,50,52,51,50,35,50,54,40,47,47,50,54,71,48,63,54,61,49,55,44,43,51,44,50,51,48,49,52,46,50,51,44,45,52,28,51,36,51,37,52,51,37,43,53,48,44,44,51,52,43,51,51,50,45,53,39,46,74,72,64,57,78,85,50,65,65,63,50,51,53,49,46,52,44,50,53,50,37,51,50,34,50,50,51,34,47,48,55,50,38,53,61,42,62,54,105,131,51,72,65,48,52,50,51,48,48,47,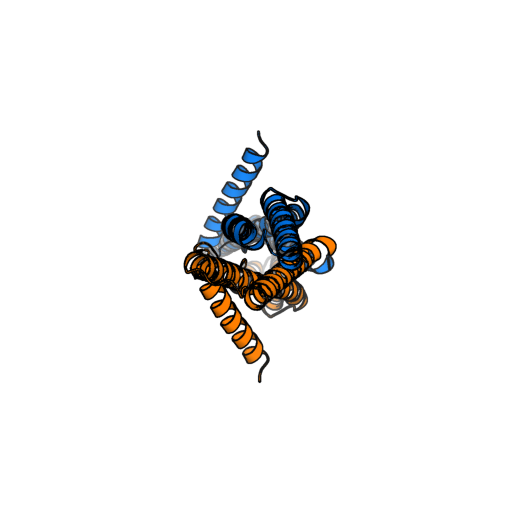52,52,46,49,51,41,31,53,57,40,24,75,81,37,73,83,43,67,56,75,42,66,63,73,51,33,57,51,36,53,39,49,52,34,49,53,51,34,54,44,43,54,54,41,52,55,42,46,54,58,48,42,65,72,21,71,89,36,70,70,52,34,50,51,43,49,52,47,49,51,50,50,52,52,49,35,49,54,40,48,48,50,54,72,46,62,54,63,48,54,43,44,49,44,50,52,48,49,51,46,51,51,43,44,51,28,51,36,51,36,52,51,37,41,53,48,45,45,51,51,43,51,51,50,46,53,40,46,74,72,64,56,79,88,50,66,66,61,50,51,52,49,47,52,46,50,52,50,37,52,50,34,49,50,52,34,48,48,55,50,39,54,61,41,60,55,103

pLDDT: mean 82.67, std 15.59, range [31.83, 96.56]

Sequence (356 aa):
MSIDDTIESQMKKNQSLVERIGHYIPIYRGYKDKNLRREEDRAVRTEVARVLERVKLDLVTIQRATVNDLDLMRDTERIRAKADRYYIDVKKAVNGYSAFHAAIKIMESELDELIEWDAKLMDNAALLKKETKALVKRIDAGETKIKVPLRELEMTFDELIEDYNGRETVMRGFKEGEMSIDDTIESQMKKNQSLVERIGHYIPIYRGYKDKNLRREEDRAVRTEVARVLERVKLDLVTIQRATVNDLDLMRDTERIRAKADRYYIDVKKAVNGYSAFHAAIKIMESELDELIEWDAKLMDNAALLKKETKALVKRIDAGETKIKVPLRELEMTFDELIEDYNGRETVMRGFKEGE

Foldseek 3Di:
DDPVVVVVVLVVVLVVLQVLLCVVPVVGDLPDPLVVVLVVLLVVLVVVLVVLVVVLVVLVVVLVVCVVPPVSNVVSVVVNVVSVVVSVVSVVVSVDPDPVVVVSVVVVVLSSQLSVLSSQLVVLVVVLVVLVVVLVVCVVVVDDPCVVSVVVSVVSVVSNVVSVVSSVVSVCVVVPVD/DDPVVVVVVLVVVLVVLQVLLCVVPVVGDLPDPLVVVLVVLLVVLVVVLVVLVVVLVVLVVQLVVCVVPPVSNVVSVVVNVVSVVVSVVSVVVSVDPDPVVVVSVVVVVLSSQLSVLSSQLVVLVVVLVVLVVVLVVCVVVPDDPCVVSVVVSVVSVVSNVVSVVSSVVSVCVVVPVD

Organism: NCBI:txid1577791

Radius of gyration: 29.4 Å; Cα contacts (8 Å, |Δi|>4): 314; chains: 2; bounding box: 48×98×61 Å